Protein AF-A0A0D0DJB1-F1 (afdb_monomer)

Radius of gyration: 24.68 Å; Cα contacts (8 Å, |Δi|>4): 235; chains: 1; bounding box: 82×69×49 Å

Sequence (298 aa):
MQSRYTKRDRWKPSKKCSAAQRAISIGLTTARITSEKENHSPAVQTRSAHQTLQTVIENQNTKVSKYERRYRNERRCHKCATSLAASRTVKVSQRGAVKALSLAGAVFRHKDDKKGQQDSLQFFLEANLRYFCPWPDTSNIRYQSNCDAACEWLVHREMYITYLELVMDKKETRTHTNIEHNVYDTFHCDKTTQEMICLAIWGQCISHPYLCNVRSSGDNILDLGPLHSRLVSHVKNLLTNPDLVLGPEATLSSATLNRTPFECPEVIYVIQSLVQDKTHFPHIRPLFAAYLEVHWRL

Organism: NCBI:txid930991

Foldseek 3Di:
DDDDDDDDDDDDDDPPPPPVVPPVVPVVPVVPPDDDDDDDDPVVVVVVVVVVVVVVVVVVVVVVVVVVVVVVVVVVVVVPQPDPVSVVCVVPDDDAQLVLLLLVCQAQVPPDPVRHCPVVLQVLCCVVVVDGDGQFDSVDPDDLSSLSNLLVCLLCVVSLLVSLQVVLVPDPVSDDDPSSVSNNVLSVQLRRNLRSLLSNLCSFAQRVLLVCCVVPVPDDPVPCVVVVVLSLVLLVLCLVCVCCQQPPPNQLQNSHSNSDHTPRVSSSVSSNVVSVPCPSHVCSSVVSSVVSVVVNVD

Secondary structure (DSSP, 8-state):
--------PPP----TTSSTTTSTTTTTTGGGS--------HHHHHHHHHHHHHHHHHHHHHHHHHHHHHHHHHHHHGGG--SHHHHHHHHH---SHHHHHHHHHHHHS-S-TTT--HHHHHHHHHHHHSS--PPP-TTS--TTHHHHHHHHHHHTHHHHHHHHHHHHHHSTT----HHHHHHHHHHT-HHHHHHHHHHHHHIIIIIHHHHHHHHHH---GGG-HHHHHHHHHHHHHHHH-THHHHSTT--HHHHSTT-PPPS-HHHHHHHHHHHH-TTT-TTHHHHHHHHHHHHH--

Nearest PDB structures (foldseek):
  7rr7-assembly1_C  TM=2.215E-01  e=3.778E+00  Escherichia coli K-12

Mean predicted aligned error: 14.91 Å

pLDDT: mean 75.03, std 22.25, range [26.55, 96.5]

Solvent-accessible surface area (backbone atoms only — not comparable to full-atom values): 17422 Å² total; per-residue (Å²): 135,87,81,90,88,83,80,90,82,78,92,73,89,79,90,75,84,73,66,77,78,61,64,71,71,60,70,73,64,72,80,76,77,86,87,79,88,80,98,67,71,71,74,58,59,52,52,51,53,52,51,52,52,50,51,52,50,51,52,48,53,51,49,52,51,51,52,53,51,51,54,52,53,55,56,54,52,68,77,65,71,80,46,73,65,54,58,47,46,67,74,67,55,80,70,54,34,67,47,44,44,35,52,41,20,55,37,41,59,26,92,50,72,92,74,18,39,26,68,66,47,38,54,52,43,25,71,74,71,74,46,91,65,75,69,44,58,37,82,48,94,55,88,58,22,56,19,49,33,28,33,55,42,66,66,41,44,67,60,57,53,55,48,52,54,52,56,19,66,72,36,93,85,54,55,64,52,76,68,54,44,52,37,54,54,44,76,72,30,57,71,36,46,45,46,26,50,43,38,24,50,44,26,50,23,44,50,51,42,49,54,51,48,62,69,66,68,72,62,56,82,87,68,41,60,66,58,50,55,49,49,54,55,45,52,53,48,43,59,77,40,52,49,38,64,64,32,96,81,43,42,54,65,72,41,22,75,72,46,48,77,54,88,59,58,66,38,53,57,50,47,44,55,48,58,67,39,52,85,76,38,69,52,47,68,65,47,40,42,53,51,51,54,63,69,66,78,111

Structure (mmCIF, N/CA/C/O backbone):
data_AF-A0A0D0DJB1-F1
#
_entry.id   AF-A0A0D0DJB1-F1
#
loop_
_atom_site.group_PDB
_atom_site.id
_atom_site.type_symbol
_atom_site.label_atom_id
_atom_site.label_alt_id
_atom_site.label_comp_id
_atom_site.label_asym_id
_atom_site.label_entity_id
_atom_site.label_seq_id
_atom_site.pdbx_PDB_ins_code
_atom_site.Cartn_x
_atom_site.Cartn_y
_atom_site.Cartn_z
_atom_site.occupancy
_atom_site.B_iso_or_equiv
_atom_site.auth_seq_id
_atom_site.auth_comp_id
_atom_site.auth_asym_id
_atom_site.auth_atom_id
_atom_site.pdbx_PDB_model_num
ATOM 1 N N . MET A 1 1 ? 21.073 -41.614 17.764 1.00 36.84 1 MET A N 1
ATOM 2 C CA . MET A 1 1 ? 20.615 -40.243 18.086 1.00 36.84 1 MET A CA 1
ATOM 3 C C . MET A 1 1 ? 20.754 -39.413 16.815 1.00 36.84 1 MET A C 1
ATOM 5 O O . MET A 1 1 ? 21.870 -39.146 16.412 1.00 36.84 1 MET A O 1
ATOM 9 N N . GLN A 1 2 ? 19.748 -39.426 15.933 1.00 26.86 2 GLN A N 1
ATOM 10 C CA . GLN A 1 2 ? 18.724 -38.371 15.756 1.00 26.86 2 GLN A CA 1
ATOM 11 C C . GLN A 1 2 ? 19.299 -36.941 15.653 1.00 26.86 2 GLN A C 1
ATOM 13 O O . GLN A 1 2 ? 20.044 -36.552 16.533 1.00 26.86 2 GLN A O 1
ATOM 18 N N . SER A 1 3 ? 18.917 -36.042 14.739 1.00 26.55 3 SER A N 1
ATOM 19 C CA . SER A 1 3 ? 18.250 -36.077 13.424 1.00 26.55 3 SER A CA 1
ATOM 20 C C . SER A 1 3 ? 18.125 -34.620 12.918 1.00 26.55 3 SER A C 1
ATOM 22 O O . SER A 1 3 ? 18.007 -33.731 13.757 1.00 26.5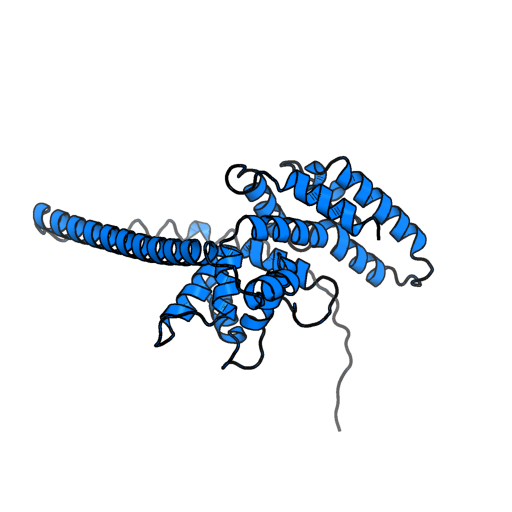5 3 SER A O 1
ATOM 24 N N . ARG A 1 4 ? 17.924 -34.452 11.597 1.00 26.97 4 ARG A N 1
ATOM 25 C CA . ARG A 1 4 ? 17.254 -33.325 10.888 1.00 26.97 4 ARG A CA 1
ATOM 26 C C . ARG A 1 4 ? 18.103 -32.050 10.706 1.00 26.97 4 ARG A C 1
ATOM 28 O O . ARG A 1 4 ? 18.555 -31.466 11.671 1.00 26.97 4 ARG A O 1
ATOM 35 N N . TYR A 1 5 ? 18.369 -31.557 9.494 1.00 27.39 5 TYR A N 1
ATOM 36 C CA . TYR A 1 5 ? 17.424 -31.264 8.408 1.00 27.39 5 TYR A CA 1
ATOM 37 C C . TYR A 1 5 ? 18.089 -31.372 7.016 1.00 27.39 5 TYR A C 1
ATOM 39 O O . TYR A 1 5 ? 19.095 -30.725 6.745 1.00 27.39 5 TYR A O 1
ATOM 47 N N . THR A 1 6 ? 17.474 -32.130 6.108 1.00 32.53 6 THR A N 1
ATOM 48 C CA . THR A 1 6 ? 17.690 -32.081 4.651 1.00 32.53 6 THR A CA 1
ATOM 49 C C . THR A 1 6 ? 16.330 -31.988 3.945 1.00 32.53 6 THR A C 1
ATOM 51 O O . THR A 1 6 ? 15.333 -32.446 4.503 1.00 32.53 6 THR A O 1
ATOM 54 N N . LYS A 1 7 ? 16.342 -31.460 2.702 1.00 29.42 7 LYS A N 1
ATOM 55 C CA . LYS A 1 7 ? 15.236 -31.121 1.755 1.00 29.42 7 LYS A CA 1
ATOM 56 C C . LYS A 1 7 ? 14.793 -29.654 1.889 1.00 29.42 7 LYS A C 1
ATOM 58 O O . LYS A 1 7 ? 14.291 -29.271 2.929 1.00 29.42 7 LYS A O 1
ATOM 63 N N . ARG A 1 8 ? 15.106 -28.722 0.971 1.00 30.22 8 ARG A N 1
ATOM 64 C CA . ARG A 1 8 ? 14.823 -28.628 -0.486 1.00 30.22 8 ARG A CA 1
ATOM 65 C C . ARG A 1 8 ? 13.379 -28.986 -0.823 1.00 30.22 8 ARG A C 1
ATOM 67 O O . ARG A 1 8 ? 13.129 -30.087 -1.308 1.00 30.22 8 ARG A O 1
ATOM 74 N N . ASP A 1 9 ? 12.485 -28.015 -0.655 1.00 28.42 9 ASP A N 1
ATOM 75 C CA . ASP A 1 9 ? 11.165 -28.041 -1.272 1.00 28.42 9 ASP A CA 1
ATOM 76 C C . ASP A 1 9 ? 11.112 -27.138 -2.506 1.00 28.42 9 ASP A C 1
ATOM 78 O O . ASP A 1 9 ? 11.432 -25.952 -2.497 1.00 28.42 9 ASP A O 1
ATOM 82 N N . ARG A 1 10 ? 10.747 -27.804 -3.598 1.00 27.45 10 ARG A N 1
ATOM 83 C CA . ARG A 1 10 ? 10.479 -27.295 -4.937 1.00 27.45 10 ARG A CA 1
ATOM 84 C C . ARG A 1 10 ? 9.147 -26.544 -4.905 1.00 27.45 10 ARG A C 1
ATOM 86 O O . ARG A 1 10 ? 8.143 -27.117 -4.487 1.00 27.45 10 ARG A O 1
ATOM 93 N N . TRP A 1 11 ? 9.127 -25.312 -5.403 1.00 30.70 11 TRP A N 1
ATOM 94 C CA . TRP A 1 11 ? 7.900 -24.557 -5.660 1.00 30.70 11 TRP A CA 1
ATOM 95 C C . TRP A 1 11 ? 6.984 -25.353 -6.609 1.00 30.70 11 TRP A C 1
ATOM 97 O O . TRP A 1 11 ? 7.427 -25.799 -7.671 1.00 30.70 11 TRP A O 1
ATOM 107 N N . LYS A 1 12 ? 5.724 -25.578 -6.218 1.00 28.05 12 LYS A N 1
ATOM 108 C CA . LYS A 1 12 ? 4.680 -26.152 -7.083 1.00 28.05 12 LYS A CA 1
ATOM 109 C C . LYS A 1 12 ? 3.512 -25.164 -7.199 1.00 28.05 12 LYS A C 1
ATOM 111 O O . LYS A 1 12 ? 3.061 -24.669 -6.166 1.00 28.05 12 LYS A O 1
ATOM 116 N N . PRO A 1 13 ? 2.977 -24.920 -8.408 1.00 26.78 13 PRO A N 1
ATOM 117 C CA . PRO A 1 13 ? 1.827 -24.043 -8.596 1.00 26.78 13 PRO A CA 1
ATOM 118 C C . PRO A 1 13 ? 0.543 -24.690 -8.049 1.00 26.78 13 PRO A C 1
ATOM 120 O O . PRO A 1 13 ? 0.299 -25.887 -8.230 1.00 26.78 13 PRO A O 1
ATOM 123 N N . SER A 1 14 ? -0.270 -23.900 -7.340 1.00 32.94 14 SER A N 1
ATOM 124 C CA . SER A 1 14 ? -1.465 -24.387 -6.640 1.00 32.94 14 SER A CA 1
ATOM 125 C C . SER A 1 14 ? -2.662 -24.583 -7.584 1.00 32.94 14 SER A C 1
ATOM 127 O O . SER A 1 14 ? -2.957 -23.740 -8.430 1.00 32.94 14 SER A O 1
ATOM 129 N N . LYS A 1 15 ? -3.376 -25.703 -7.410 1.00 33.12 15 LYS A N 1
ATOM 130 C CA . LYS A 1 15 ? -4.558 -26.144 -8.176 1.00 33.12 15 LYS A CA 1
ATOM 131 C C . LYS A 1 15 ? -5.832 -25.331 -7.851 1.00 33.12 15 LYS A C 1
ATOM 133 O O . LYS A 1 15 ? -6.848 -25.904 -7.468 1.00 33.12 15 LYS A O 1
ATOM 138 N N . LYS A 1 16 ? -5.803 -24.000 -7.976 1.00 41.28 16 LYS A N 1
ATOM 139 C CA . LYS A 1 16 ? -6.914 -23.112 -7.563 1.00 41.28 16 LYS A CA 1
ATOM 140 C C . LYS A 1 16 ? -8.071 -22.948 -8.570 1.00 41.28 16 LYS A C 1
ATOM 142 O O . LYS A 1 16 ? -9.068 -22.329 -8.230 1.00 41.28 16 LYS A O 1
ATOM 147 N N . CYS A 1 17 ? -8.021 -23.536 -9.768 1.00 37.94 17 CYS A N 1
ATOM 148 C CA . CYS A 1 17 ? -9.006 -23.230 -10.826 1.00 37.94 17 CYS A CA 1
ATOM 149 C C . CYS A 1 17 ? -10.289 -24.089 -10.888 1.00 37.94 17 CYS A C 1
ATOM 151 O O . CYS A 1 17 ? -11.125 -23.820 -11.738 1.00 37.94 17 CYS A O 1
ATOM 153 N N . SER A 1 18 ? -10.516 -25.092 -10.028 1.00 37.66 18 SER A N 1
ATOM 154 C CA . SER A 1 18 ? -11.672 -26.009 -10.210 1.00 37.66 18 SER A CA 1
ATOM 155 C C . SER A 1 18 ? -12.812 -25.872 -9.185 1.00 37.66 18 SER A C 1
ATOM 157 O O . SER A 1 18 ? -13.872 -26.467 -9.394 1.00 37.66 18 SER A O 1
ATOM 159 N N . ALA A 1 19 ? -12.638 -25.130 -8.087 1.00 36.72 19 ALA A N 1
ATOM 160 C CA . ALA A 1 19 ? -13.647 -25.055 -7.019 1.00 36.72 19 ALA A CA 1
ATOM 161 C C . ALA A 1 19 ? -14.674 -23.922 -7.224 1.00 36.72 19 ALA A C 1
ATOM 163 O O . ALA A 1 19 ? -15.830 -24.063 -6.826 1.00 36.72 19 ALA A O 1
ATOM 164 N N . ALA A 1 20 ? -14.288 -22.841 -7.911 1.00 38.25 20 ALA A N 1
ATOM 165 C CA . ALA A 1 20 ? -15.130 -21.655 -8.099 1.00 38.25 20 ALA A CA 1
ATOM 166 C C . ALA A 1 20 ? -16.378 -21.902 -8.975 1.00 38.25 20 ALA A C 1
ATOM 168 O O . ALA A 1 20 ? -17.372 -21.198 -8.839 1.00 38.25 20 ALA A O 1
ATOM 169 N N . GLN A 1 21 ? -16.383 -22.941 -9.817 1.00 36.97 21 GLN A N 1
ATOM 170 C CA . GLN A 1 21 ? -17.510 -23.233 -10.715 1.00 36.97 21 GLN A CA 1
ATOM 171 C C . GLN A 1 21 ? -18.638 -24.072 -10.083 1.00 36.97 21 GLN A C 1
ATOM 173 O O . GLN A 1 21 ? -19.698 -24.194 -10.688 1.00 36.97 21 GLN A O 1
ATOM 178 N N . ARG A 1 22 ? -18.477 -24.625 -8.867 1.00 36.31 22 ARG A N 1
ATOM 179 C CA . ARG A 1 22 ? -19.531 -25.449 -8.223 1.00 36.31 22 ARG A CA 1
ATOM 180 C C . ARG A 1 22 ? -20.411 -24.698 -7.219 1.00 36.31 22 ARG A C 1
ATOM 182 O O . ARG A 1 22 ? -21.502 -25.168 -6.914 1.00 36.31 22 ARG A O 1
ATOM 189 N N . ALA A 1 23 ? -19.989 -23.527 -6.738 1.00 37.78 23 ALA A N 1
ATOM 190 C CA . ALA A 1 23 ? -20.730 -22.774 -5.718 1.00 37.78 23 ALA A CA 1
ATOM 191 C C . ALA A 1 23 ? -21.975 -22.041 -6.264 1.00 37.78 23 ALA A C 1
ATOM 193 O O . ALA A 1 23 ? -22.915 -21.783 -5.518 1.00 37.78 23 ALA A O 1
ATOM 194 N N . ILE A 1 24 ? -22.027 -21.764 -7.571 1.00 39.75 24 ILE A N 1
ATOM 195 C CA . ILE A 1 24 ? -23.112 -20.982 -8.191 1.00 39.75 24 ILE A CA 1
ATOM 196 C C . ILE A 1 24 ? -24.389 -21.824 -8.401 1.00 39.75 24 ILE A C 1
ATOM 198 O O . ILE A 1 24 ? -25.489 -21.282 -8.421 1.00 39.75 24 ILE A O 1
ATOM 202 N N . SER A 1 25 ? -24.288 -23.157 -8.460 1.00 34.91 25 SER A N 1
ATOM 203 C CA . SER A 1 25 ? -25.454 -24.024 -8.710 1.00 34.91 25 SER A CA 1
ATOM 204 C C . SER A 1 25 ? -26.286 -24.350 -7.462 1.00 34.91 25 SER A C 1
ATOM 206 O O . SER A 1 25 ? -27.440 -24.746 -7.598 1.00 34.91 25 SER A O 1
ATOM 208 N N . ILE A 1 26 ? -25.736 -24.212 -6.250 1.00 41.84 26 ILE A N 1
ATOM 209 C CA . ILE A 1 26 ? -26.429 -24.628 -5.014 1.00 41.84 26 ILE A CA 1
ATOM 210 C C . ILE A 1 26 ? -27.271 -23.477 -4.433 1.00 41.84 26 ILE A C 1
ATOM 212 O O . ILE A 1 26 ? -28.346 -23.718 -3.890 1.00 41.84 26 ILE A O 1
ATOM 216 N N . GLY A 1 27 ? -26.856 -22.220 -4.637 1.00 35.69 27 GLY A N 1
ATOM 217 C CA . GLY A 1 27 ? -27.543 -21.034 -4.102 1.00 35.69 27 GLY A CA 1
ATOM 218 C C . GLY A 1 27 ? -28.897 -20.695 -4.741 1.00 35.69 27 GLY A C 1
ATOM 219 O O . GLY A 1 27 ? -29.663 -19.934 -4.160 1.00 35.69 27 GLY A O 1
ATOM 220 N N . LEU A 1 28 ? -29.229 -21.269 -5.903 1.00 36.03 28 LEU A N 1
ATOM 221 C CA . LEU A 1 28 ? -30.489 -20.992 -6.611 1.00 36.03 28 LEU A CA 1
ATOM 222 C C . LEU A 1 28 ? -31.638 -21.945 -6.241 1.00 36.03 28 LEU A C 1
ATOM 224 O O . LEU A 1 28 ? -32.783 -21.682 -6.601 1.00 36.03 28 LEU A O 1
ATOM 228 N N . THR A 1 29 ? -31.373 -23.021 -5.493 1.00 34.00 29 THR A N 1
ATOM 229 C CA . THR A 1 29 ? -32.404 -24.035 -5.181 1.00 34.00 29 THR A CA 1
ATOM 230 C C . THR A 1 29 ? -33.103 -23.779 -3.841 1.00 34.00 29 THR A C 1
ATOM 232 O O . THR A 1 29 ? -34.236 -24.205 -3.638 1.00 34.00 29 THR A O 1
ATOM 235 N N . THR A 1 30 ? -32.483 -23.021 -2.934 1.00 34.03 30 THR A N 1
ATOM 236 C CA . THR A 1 30 ? -33.014 -22.776 -1.580 1.00 34.03 30 THR A CA 1
ATOM 237 C C . THR A 1 30 ? -34.027 -21.630 -1.502 1.00 34.03 30 THR A C 1
ATOM 239 O O . THR A 1 30 ? -34.714 -21.497 -0.497 1.00 34.03 30 THR A O 1
ATOM 242 N N . ALA A 1 31 ? -34.182 -20.829 -2.561 1.00 35.78 31 ALA A N 1
ATOM 243 C CA . ALA A 1 31 ? -35.115 -19.697 -2.590 1.00 35.78 31 ALA A CA 1
ATOM 244 C C . ALA A 1 31 ? -36.568 -20.078 -2.953 1.00 35.78 31 ALA A C 1
ATOM 246 O O . ALA A 1 31 ? -37.411 -19.196 -3.093 1.00 35.78 31 ALA A O 1
ATOM 247 N N . ARG A 1 32 ? -36.883 -21.373 -3.130 1.00 34.78 32 ARG A N 1
ATOM 248 C CA . ARG A 1 32 ? -38.194 -21.827 -3.640 1.00 34.78 32 ARG A CA 1
ATOM 249 C C . ARG A 1 32 ? -39.066 -22.591 -2.637 1.00 34.78 32 ARG A C 1
ATOM 251 O O . ARG A 1 32 ? -40.138 -23.046 -3.016 1.00 34.78 32 ARG A O 1
ATOM 258 N N . ILE A 1 33 ? -38.645 -22.740 -1.379 1.00 38.31 33 ILE A N 1
ATOM 259 C CA . ILE A 1 33 ? -39.382 -23.529 -0.374 1.00 38.31 33 ILE A CA 1
ATOM 260 C C . ILE A 1 33 ? -39.480 -22.754 0.943 1.00 38.31 33 ILE A C 1
ATOM 262 O O . ILE A 1 33 ? -38.875 -23.143 1.928 1.00 38.31 33 ILE A O 1
ATOM 266 N N . THR A 1 34 ? -40.224 -21.649 0.960 1.00 36.91 34 THR A N 1
ATOM 267 C CA . THR A 1 34 ? -40.836 -21.076 2.178 1.00 36.91 34 THR A CA 1
ATOM 268 C C . THR A 1 34 ? -41.924 -20.075 1.773 1.00 36.91 34 THR A C 1
ATOM 270 O O . THR A 1 34 ? -41.808 -18.869 1.965 1.00 36.91 34 THR A O 1
ATOM 273 N N . SER A 1 35 ? -43.009 -20.563 1.175 1.00 36.78 35 SER A N 1
ATOM 274 C CA . SER A 1 35 ? -44.223 -19.759 0.994 1.00 36.78 35 SER A CA 1
ATOM 275 C C . SER A 1 35 ? -45.464 -20.604 1.245 1.00 36.78 35 SER A C 1
ATOM 277 O O . SER A 1 35 ? -46.268 -20.808 0.345 1.00 36.78 35 SER A O 1
ATOM 279 N N . GLU A 1 36 ? -45.628 -21.110 2.465 1.00 40.16 36 GLU A N 1
ATOM 280 C CA . GLU A 1 36 ? -46.919 -21.636 2.897 1.00 40.16 36 GLU A CA 1
ATOM 281 C C . GLU A 1 36 ? -47.205 -21.273 4.358 1.00 40.16 36 GLU A C 1
ATOM 283 O O . GLU A 1 36 ? -46.512 -21.711 5.269 1.00 40.16 36 GLU A O 1
ATOM 288 N N . LYS A 1 37 ? -48.299 -20.510 4.505 1.00 39.91 37 LYS A N 1
ATOM 289 C CA . LYS A 1 37 ? -49.158 -20.309 5.682 1.00 39.91 37 LYS A CA 1
ATOM 290 C C . LYS A 1 37 ? -48.599 -19.471 6.836 1.00 39.91 37 LYS A C 1
ATOM 292 O O . LYS A 1 37 ? -47.839 -19.957 7.652 1.00 39.91 37 LYS A O 1
ATOM 297 N N . GLU A 1 38 ? -49.157 -18.266 6.982 1.00 35.78 38 GLU A N 1
ATOM 298 C CA . GLU A 1 38 ? -49.920 -17.896 8.184 1.00 35.78 38 GLU A CA 1
ATOM 299 C C . GLU A 1 38 ? -50.758 -16.629 7.930 1.00 35.78 38 GLU A C 1
ATOM 301 O O . GLU A 1 38 ? -50.261 -15.573 7.545 1.00 35.78 38 GLU A O 1
ATOM 306 N N . ASN A 1 39 ? -52.075 -16.768 8.103 1.00 44.09 39 ASN A N 1
ATOM 307 C CA . ASN A 1 39 ? -53.073 -15.710 7.980 1.00 44.09 39 ASN A CA 1
ATOM 308 C C . ASN A 1 39 ? -52.964 -14.745 9.165 1.00 44.09 39 ASN A C 1
ATOM 310 O O . ASN A 1 39 ? -53.507 -15.059 10.219 1.00 44.09 39 ASN A O 1
ATOM 314 N N . HIS A 1 40 ? -52.342 -13.575 9.005 1.00 42.12 40 HIS A N 1
ATOM 315 C CA . HIS A 1 40 ? -52.533 -12.414 9.885 1.00 42.12 40 HIS A CA 1
ATOM 316 C C . HIS A 1 40 ? -52.688 -11.140 9.036 1.00 42.12 40 HIS A C 1
ATOM 318 O O . HIS A 1 40 ? -52.062 -10.983 7.993 1.00 42.12 40 HIS A O 1
ATOM 324 N N . SER A 1 41 ? -53.591 -10.253 9.461 1.00 42.31 41 SER A N 1
ATOM 325 C CA . SER A 1 41 ? -54.093 -9.114 8.680 1.00 42.31 41 SER A CA 1
ATOM 326 C C . SER A 1 41 ? -52.973 -8.197 8.123 1.00 42.31 41 SER A C 1
ATOM 328 O O . SER A 1 41 ? -52.152 -7.693 8.900 1.00 42.31 41 SER A O 1
ATOM 330 N N . PRO A 1 42 ? -52.944 -7.908 6.803 1.00 46.12 42 PRO A N 1
ATOM 331 C CA . PRO A 1 42 ? -51.802 -7.283 6.114 1.00 46.12 42 PRO A CA 1
ATOM 332 C C . PRO A 1 42 ? -51.536 -5.812 6.487 1.00 46.12 42 PRO A C 1
ATOM 334 O O . PRO A 1 42 ? -50.459 -5.284 6.208 1.00 46.12 42 PRO A O 1
ATOM 337 N N . ALA A 1 43 ? -52.477 -5.133 7.150 1.00 44.38 43 ALA A N 1
ATOM 338 C CA . ALA A 1 43 ? -52.346 -3.721 7.528 1.00 44.38 43 ALA A CA 1
ATOM 339 C C . ALA A 1 43 ? -51.515 -3.483 8.809 1.00 44.38 43 ALA A C 1
ATOM 341 O O . ALA A 1 43 ? -51.025 -2.376 9.034 1.00 44.38 43 ALA A O 1
ATOM 342 N N . VAL A 1 44 ? -51.345 -4.507 9.657 1.00 47.16 44 VAL A N 1
ATOM 343 C CA . VAL A 1 44 ? -50.622 -4.386 10.939 1.00 47.16 44 VAL A CA 1
ATOM 344 C C . VAL A 1 44 ? -49.135 -4.731 10.776 1.00 47.16 44 VAL A C 1
ATOM 346 O O . VAL A 1 44 ? -48.279 -4.022 11.306 1.00 47.16 44 VAL A O 1
ATOM 349 N N . GLN A 1 45 ? -48.805 -5.741 9.962 1.00 48.81 45 GLN A N 1
ATOM 350 C CA . GLN A 1 45 ? -47.414 -6.106 9.644 1.00 48.81 45 GLN A CA 1
ATOM 351 C C . GLN A 1 45 ? -46.705 -5.055 8.780 1.00 48.81 45 GLN A C 1
ATOM 353 O O . GLN A 1 45 ? -45.534 -4.761 9.010 1.00 48.81 45 GLN A O 1
ATOM 358 N N . THR A 1 46 ? -47.414 -4.424 7.840 1.00 50.06 46 THR A N 1
ATOM 359 C CA . THR A 1 46 ? -46.847 -3.354 7.003 1.00 50.06 46 THR A CA 1
ATOM 360 C C . THR A 1 46 ? -46.534 -2.093 7.807 1.00 50.06 46 THR A C 1
ATOM 362 O O . THR A 1 46 ? -45.472 -1.510 7.610 1.00 50.06 46 THR A O 1
ATOM 365 N N . ARG A 1 47 ? -47.376 -1.704 8.778 1.00 49.72 47 ARG A N 1
ATOM 366 C CA . ARG A 1 47 ? -47.086 -0.578 9.690 1.00 49.72 47 ARG A CA 1
ATOM 367 C C . ARG A 1 47 ? -45.904 -0.854 10.616 1.00 49.72 47 ARG A C 1
ATOM 369 O O . ARG A 1 47 ? -45.079 0.034 10.806 1.00 49.72 47 ARG A O 1
ATOM 376 N N . SER A 1 48 ? -45.803 -2.074 11.146 1.00 54.06 48 SER A N 1
ATOM 377 C CA . SER A 1 48 ? -44.680 -2.484 11.995 1.00 54.06 48 SER A CA 1
ATOM 378 C C . SER A 1 48 ? -43.358 -2.460 11.219 1.00 54.06 48 SER A C 1
ATOM 380 O O . SER A 1 48 ? -42.418 -1.803 11.656 1.00 54.06 48 SER A O 1
ATOM 382 N N . ALA A 1 49 ? -43.314 -3.046 10.017 1.00 52.03 49 ALA A N 1
ATOM 383 C CA . ALA A 1 49 ? -42.124 -3.031 9.166 1.00 52.03 49 ALA A CA 1
ATOM 384 C C . ALA A 1 49 ? -41.724 -1.610 8.725 1.00 52.03 49 ALA A C 1
ATOM 386 O O . ALA A 1 49 ? -40.539 -1.281 8.692 1.00 52.03 49 ALA A O 1
ATOM 387 N N . HIS A 1 50 ? -42.698 -0.739 8.439 1.00 53.91 50 HIS A N 1
ATOM 388 C CA . HIS A 1 50 ? -42.434 0.650 8.056 1.00 53.91 50 HIS A CA 1
ATOM 389 C C . HIS A 1 50 ? -41.887 1.486 9.227 1.00 53.91 50 HIS A C 1
ATOM 391 O O . HIS A 1 50 ? -41.006 2.319 9.022 1.00 53.91 50 HIS A O 1
ATOM 397 N N . GLN A 1 51 ? -42.346 1.230 10.459 1.00 57.88 51 GLN A N 1
ATOM 398 C CA . GLN A 1 51 ? -41.787 1.831 11.677 1.00 57.88 51 GLN A CA 1
ATOM 399 C C . GLN A 1 51 ? -40.376 1.303 11.979 1.00 57.88 51 GLN A C 1
ATOM 401 O O . GLN A 1 51 ? -39.492 2.071 12.363 1.00 57.88 51 GLN A O 1
ATOM 406 N N . THR A 1 52 ? -40.113 0.013 11.750 1.00 62.06 52 THR A N 1
ATOM 407 C CA . THR A 1 52 ? -38.764 -0.557 11.892 1.00 62.06 52 THR A CA 1
ATOM 408 C C . THR A 1 52 ? -37.794 0.018 10.855 1.00 62.06 52 THR A C 1
ATOM 410 O O . THR A 1 52 ? -36.671 0.373 11.195 1.00 62.06 52 THR A O 1
ATOM 413 N N . LEU A 1 53 ? -38.220 0.202 9.604 1.00 55.31 53 LEU A N 1
ATOM 414 C CA . LEU A 1 53 ? -37.385 0.831 8.575 1.00 55.31 53 LEU A CA 1
ATOM 415 C C . LEU A 1 53 ? -37.137 2.319 8.854 1.00 55.31 53 LEU A C 1
ATOM 417 O O . LEU A 1 53 ? -36.007 2.777 8.705 1.00 55.31 53 LEU A O 1
ATOM 421 N N . GLN A 1 54 ? -38.144 3.064 9.322 1.00 60.22 54 GLN A N 1
ATOM 422 C CA . GLN A 1 54 ? -37.968 4.467 9.715 1.00 60.22 54 GLN A CA 1
ATOM 423 C C . GLN A 1 54 ? -36.993 4.618 10.882 1.00 60.22 54 GLN A C 1
ATOM 425 O O . GLN A 1 54 ? -36.092 5.447 10.810 1.00 60.22 54 GLN A O 1
ATOM 430 N N . THR A 1 55 ? -37.089 3.766 11.903 1.00 60.19 55 THR A N 1
ATOM 431 C CA . THR A 1 55 ? -36.144 3.789 13.032 1.00 60.19 55 THR A CA 1
ATOM 432 C C . THR A 1 55 ? -34.728 3.381 12.621 1.00 60.19 55 THR A C 1
ATOM 434 O O . THR A 1 55 ? -33.762 3.961 13.111 1.00 60.19 55 THR A O 1
ATOM 437 N N . VAL A 1 56 ? -34.559 2.442 11.682 1.00 60.53 56 VAL A N 1
ATOM 438 C CA . VAL A 1 56 ? -33.237 2.102 11.125 1.00 60.53 56 VAL A CA 1
ATOM 439 C C . VAL A 1 56 ? -32.650 3.276 10.333 1.00 60.53 56 VAL A C 1
ATOM 441 O O . VAL A 1 56 ? -31.480 3.607 10.527 1.00 60.53 56 VAL A O 1
ATOM 444 N N . ILE A 1 57 ? -33.454 3.951 9.507 1.00 62.09 57 ILE A N 1
ATOM 445 C CA . ILE A 1 57 ? -33.031 5.126 8.729 1.00 62.09 57 ILE A CA 1
ATOM 446 C C . ILE A 1 57 ? -32.694 6.306 9.654 1.00 62.09 57 ILE A C 1
ATOM 448 O O . ILE A 1 57 ? -31.663 6.950 9.479 1.00 62.09 57 ILE A O 1
ATOM 452 N N . GLU A 1 58 ? -33.497 6.568 10.684 1.00 62.84 58 GLU A N 1
ATOM 453 C CA . GLU A 1 58 ? -33.228 7.608 11.685 1.00 62.84 58 GLU A CA 1
ATOM 454 C C . GLU A 1 58 ? -31.972 7.304 12.512 1.00 62.84 58 GLU A C 1
ATOM 456 O O . GLU A 1 58 ? -31.172 8.206 12.777 1.00 62.84 58 GLU A O 1
ATOM 461 N N . ASN A 1 59 ? -31.731 6.035 12.852 1.00 57.66 59 ASN A N 1
ATOM 462 C CA . ASN A 1 59 ? -30.513 5.596 13.536 1.00 57.66 59 ASN A CA 1
ATOM 463 C C . ASN A 1 59 ? -29.265 5.706 12.644 1.00 57.66 59 ASN A C 1
ATOM 465 O O . ASN A 1 59 ? -28.186 6.055 13.128 1.00 57.66 59 ASN A O 1
ATOM 469 N N . GLN A 1 60 ? -29.386 5.457 11.338 1.00 41.94 60 GLN A N 1
ATOM 470 C CA . GLN A 1 60 ? -28.289 5.686 10.395 1.00 41.94 60 GLN A CA 1
ATOM 471 C C . GLN A 1 60 ? -28.031 7.184 10.183 1.00 41.94 60 GLN A C 1
ATOM 473 O O . GLN A 1 60 ? -26.886 7.623 10.276 1.00 41.94 60 GLN A O 1
ATOM 478 N N . ASN A 1 61 ? -29.079 7.994 10.029 1.00 48.84 61 ASN A N 1
ATOM 479 C CA . ASN A 1 61 ? -28.964 9.445 9.871 1.00 48.84 61 ASN A CA 1
ATOM 480 C C . ASN A 1 61 ? -28.399 10.133 11.126 1.00 48.84 61 ASN A C 1
ATOM 482 O O . ASN A 1 61 ? -27.616 11.080 11.022 1.00 48.84 61 ASN A O 1
ATOM 486 N N . THR A 1 62 ? -28.727 9.646 12.326 1.00 52.06 62 THR A N 1
ATOM 487 C CA . THR A 1 62 ? -28.140 10.144 13.583 1.00 52.06 62 THR A CA 1
ATOM 488 C C . THR A 1 62 ? -26.686 9.715 13.760 1.00 52.06 62 THR A C 1
ATOM 490 O O . THR A 1 62 ? -25.883 10.527 14.231 1.00 52.06 62 THR A O 1
ATOM 493 N N . LYS A 1 63 ? -26.305 8.500 13.335 1.00 48.81 63 LYS A N 1
ATOM 494 C CA . LYS A 1 63 ? -24.893 8.084 13.276 1.00 48.81 63 LYS A CA 1
ATOM 495 C C . LYS A 1 63 ? -24.104 8.986 12.325 1.00 48.81 63 LYS A C 1
ATOM 497 O O . LYS A 1 63 ? -23.148 9.613 12.777 1.00 48.81 63 LYS A O 1
ATOM 502 N N . VAL A 1 64 ? -24.545 9.145 11.075 1.00 48.91 64 VAL A N 1
ATOM 503 C CA . VAL A 1 64 ? -23.894 10.011 10.070 1.00 48.91 64 VAL A CA 1
ATOM 504 C C . VAL A 1 64 ? -23.777 11.456 10.572 1.00 48.91 64 VAL A C 1
ATOM 506 O O . VAL A 1 64 ? -22.687 12.020 10.569 1.00 48.91 64 VAL A O 1
ATOM 509 N N . SER A 1 65 ? -24.844 12.023 11.144 1.00 49.47 65 SER A N 1
ATOM 510 C CA . SER A 1 65 ? -24.848 13.365 11.755 1.00 49.47 65 SER A CA 1
ATOM 511 C C . SER A 1 65 ? -23.839 13.518 12.905 1.00 49.47 65 SER A C 1
ATOM 513 O O . SER A 1 65 ? -23.194 14.564 13.049 1.00 49.47 65 SER A O 1
ATOM 515 N N . LYS A 1 66 ? -23.651 12.478 13.729 1.00 44.91 66 LYS A N 1
ATOM 516 C CA . LYS A 1 66 ? -22.670 12.486 14.824 1.00 44.91 66 LYS A CA 1
ATOM 517 C C . LYS A 1 66 ? -21.232 12.428 14.297 1.00 44.91 66 LYS A C 1
ATOM 519 O O . LYS A 1 66 ? -20.388 13.165 14.813 1.00 44.91 66 LYS A O 1
ATOM 524 N N . TYR A 1 67 ? -20.970 11.630 13.259 1.00 46.41 67 TYR A N 1
ATOM 525 C CA . TYR A 1 67 ? -19.678 11.615 12.564 1.00 46.41 67 TYR A CA 1
ATOM 526 C C . TYR A 1 67 ? -19.397 12.968 11.897 1.00 46.41 67 TYR A C 1
ATOM 528 O O . TYR A 1 67 ? -18.356 13.572 12.150 1.00 46.41 67 TYR A O 1
ATOM 536 N N . GLU A 1 68 ? -20.354 13.533 11.159 1.00 47.62 68 GLU A N 1
ATOM 537 C CA . GLU A 1 68 ? -20.206 14.843 10.515 1.00 47.62 68 GLU A CA 1
ATOM 538 C C . GLU A 1 68 ? -19.980 15.989 11.513 1.00 47.62 68 GLU A C 1
ATOM 540 O O . GLU A 1 68 ? -19.183 16.893 11.250 1.00 47.62 68 GLU A O 1
ATOM 545 N N . ARG A 1 69 ? -20.632 15.970 12.687 1.00 44.34 69 ARG A N 1
ATOM 546 C CA . ARG A 1 69 ? -20.386 16.955 13.759 1.00 44.34 69 ARG A CA 1
ATOM 547 C C . ARG A 1 69 ? -18.988 16.820 14.362 1.00 44.34 69 ARG A C 1
ATOM 549 O O . ARG A 1 69 ? -18.371 17.842 14.663 1.00 44.34 69 ARG A O 1
ATOM 556 N N . ARG A 1 70 ? -18.472 15.596 14.510 1.00 42.34 70 ARG A N 1
ATOM 557 C CA . ARG A 1 70 ? -17.106 15.343 14.994 1.00 42.34 70 ARG A CA 1
ATOM 558 C C . ARG A 1 70 ? -16.062 15.839 13.987 1.00 42.34 70 ARG A C 1
ATOM 560 O O . ARG A 1 70 ? -15.231 16.669 14.355 1.00 42.34 70 ARG A O 1
ATOM 567 N N . TYR A 1 71 ? -16.220 15.503 12.705 1.00 45.59 71 TYR A N 1
ATOM 568 C CA . TYR A 1 71 ? -15.373 16.017 11.621 1.00 45.59 71 TYR A CA 1
ATOM 569 C C . TYR A 1 71 ? -15.470 17.548 11.460 1.00 45.59 71 TYR A C 1
ATOM 571 O O . TYR A 1 71 ? -14.481 18.218 11.155 1.00 45.59 71 TYR A O 1
ATOM 579 N N . ARG A 1 72 ? -16.638 18.157 11.713 1.00 41.16 72 ARG A N 1
ATOM 580 C CA . ARG A 1 72 ? -16.813 19.624 11.719 1.00 41.16 72 ARG A CA 1
ATOM 581 C C . ARG A 1 72 ? -16.064 20.300 12.877 1.00 41.16 72 ARG A C 1
ATOM 583 O O . ARG A 1 72 ? -15.523 21.392 12.689 1.00 41.16 72 ARG A O 1
ATOM 590 N N . ASN A 1 73 ? -16.000 19.664 14.046 1.00 41.72 73 ASN A N 1
ATOM 591 C CA . ASN A 1 73 ? -15.241 20.163 15.196 1.00 41.72 73 ASN A CA 1
ATOM 592 C C . ASN A 1 73 ? -13.722 20.007 14.998 1.00 41.72 73 ASN A C 1
ATOM 594 O O . ASN A 1 73 ? -12.965 20.908 15.358 1.00 41.72 73 ASN A O 1
ATOM 598 N N . GLU A 1 74 ? -13.273 18.953 14.317 1.00 43.94 74 GLU A N 1
AT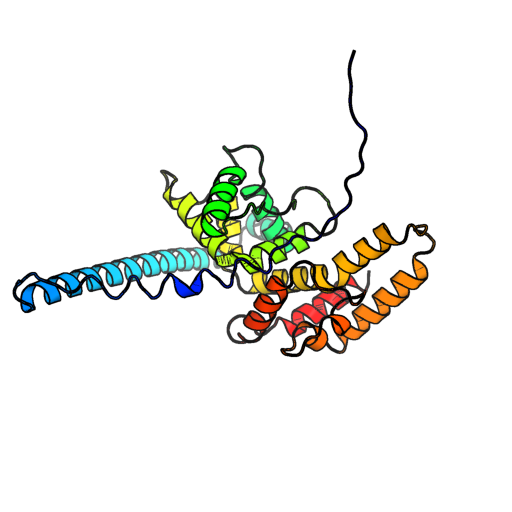OM 599 C CA . GLU A 1 74 ? -11.868 18.782 13.912 1.00 43.94 74 GLU A CA 1
ATOM 600 C C . GLU A 1 74 ? -11.441 19.795 12.830 1.00 43.94 74 GLU A C 1
ATOM 602 O O . GLU A 1 74 ? -10.336 20.344 12.886 1.00 43.94 74 GLU A O 1
ATOM 607 N N . ARG A 1 75 ? -12.349 20.177 11.914 1.00 41.81 75 ARG A N 1
ATOM 608 C CA . ARG A 1 75 ? -12.132 21.301 10.976 1.00 41.81 75 ARG A CA 1
ATOM 609 C C . ARG A 1 75 ? -12.093 22.672 11.665 1.00 41.81 75 ARG A C 1
ATOM 611 O O . ARG A 1 75 ? -11.394 23.562 11.183 1.00 41.81 75 ARG A O 1
ATOM 618 N N . ARG A 1 76 ? -12.795 22.870 12.791 1.00 35.38 76 ARG A N 1
ATOM 619 C CA . ARG A 1 76 ? -12.629 24.080 13.628 1.00 35.38 76 ARG A CA 1
ATOM 620 C C . ARG A 1 76 ? -11.259 24.117 14.305 1.00 35.38 76 ARG A C 1
ATOM 622 O O . ARG A 1 76 ? -10.681 25.194 14.400 1.00 35.38 76 ARG A O 1
ATOM 629 N N . CYS A 1 77 ? -10.707 22.965 14.687 1.00 43.28 77 CYS A N 1
ATOM 630 C CA . CYS A 1 77 ? -9.368 22.874 15.275 1.00 43.28 77 CYS A CA 1
ATOM 631 C C . CYS A 1 77 ? -8.254 23.242 14.269 1.00 43.28 77 CYS A C 1
ATOM 633 O O . CYS A 1 77 ? -7.259 23.861 14.640 1.00 43.28 77 CYS A O 1
ATOM 635 N N . HIS A 1 78 ? -8.463 23.002 12.968 1.00 41.97 78 HIS A N 1
ATOM 636 C CA . HIS A 1 78 ? -7.553 23.474 11.911 1.00 41.97 78 HIS A CA 1
ATOM 637 C C . HIS A 1 78 ? -7.464 25.007 11.790 1.00 41.97 78 HIS A C 1
ATOM 639 O O . HIS A 1 78 ? -6.469 25.516 11.280 1.00 41.97 78 HIS A O 1
ATOM 645 N N . LYS A 1 79 ? -8.460 25.761 12.279 1.00 43.25 79 LYS A N 1
ATOM 646 C CA . LYS A 1 79 ? -8.408 27.235 12.319 1.00 43.25 79 LYS A CA 1
ATOM 647 C C . LYS A 1 79 ? -7.667 27.794 13.545 1.00 43.25 79 LYS A C 1
ATOM 649 O O . LYS A 1 79 ? -7.534 29.006 13.648 1.00 43.25 79 LYS A O 1
ATOM 654 N N . CYS A 1 80 ? -7.137 26.940 14.426 1.00 42.72 80 CYS A N 1
ATOM 655 C CA . CYS A 1 80 ? -6.360 27.337 15.605 1.00 42.72 80 CYS A CA 1
ATOM 656 C C . CYS A 1 80 ? -4.962 26.687 15.632 1.00 42.72 80 CYS A C 1
ATOM 658 O O . CYS A 1 80 ? -4.464 26.287 16.680 1.00 42.72 80 CYS A O 1
ATOM 660 N N . ALA A 1 81 ? -4.298 26.560 14.482 1.00 49.22 81 ALA A N 1
ATOM 661 C CA . ALA A 1 81 ? -2.909 26.102 14.420 1.00 49.22 81 ALA A CA 1
ATOM 662 C C . ALA A 1 81 ? -1.933 27.294 14.446 1.00 49.22 81 ALA A C 1
ATOM 664 O O . ALA A 1 81 ? -1.286 27.601 13.452 1.00 49.22 81 ALA A O 1
ATOM 665 N N . THR A 1 82 ? -1.833 27.986 15.583 1.00 56.34 82 THR A N 1
ATOM 666 C CA . THR A 1 82 ? -0.838 29.059 15.808 1.00 56.34 82 THR A CA 1
ATOM 667 C C . THR A 1 82 ? 0.174 28.724 16.906 1.00 56.34 82 THR A C 1
ATOM 669 O O . THR A 1 82 ? 0.954 29.581 17.310 1.00 56.34 82 THR A O 1
ATOM 672 N N . SER A 1 83 ? 0.218 27.477 17.391 1.00 70.81 83 SER A N 1
ATOM 673 C CA . SER A 1 83 ? 1.237 27.063 18.360 1.00 70.81 83 SER A CA 1
ATOM 674 C C . SER A 1 83 ? 2.506 26.564 17.661 1.00 70.81 83 SER A C 1
ATOM 676 O O . SER A 1 83 ? 2.457 25.837 16.665 1.00 70.81 83 SER A O 1
ATOM 678 N N . LEU A 1 84 ? 3.673 26.908 18.217 1.00 66.06 84 LEU A N 1
ATOM 679 C CA . LEU A 1 84 ? 4.980 26.416 17.756 1.00 66.06 84 LEU A CA 1
ATOM 680 C C . LEU A 1 84 ? 5.039 24.879 17.710 1.00 66.06 84 LEU A C 1
ATOM 682 O O . LEU A 1 84 ? 5.714 24.310 16.852 1.00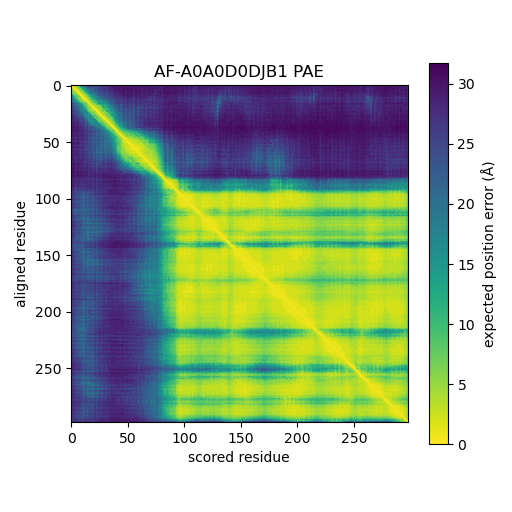 66.06 84 LEU A O 1
ATOM 686 N N . ALA A 1 85 ? 4.292 24.211 18.595 1.00 60.78 85 ALA A N 1
ATOM 687 C CA . ALA A 1 85 ? 4.149 22.762 18.618 1.00 60.78 85 ALA A CA 1
ATOM 688 C C . ALA A 1 85 ? 3.413 22.228 17.379 1.00 60.78 85 ALA A C 1
ATOM 690 O O . ALA A 1 85 ? 3.910 21.298 16.754 1.00 60.78 85 ALA A O 1
ATOM 691 N N . ALA A 1 86 ? 2.295 22.836 16.963 1.00 60.53 86 ALA A N 1
ATOM 692 C CA . ALA A 1 86 ? 1.575 22.429 15.752 1.00 60.53 86 ALA A CA 1
ATOM 693 C C . ALA A 1 86 ? 2.436 22.619 14.491 1.00 60.53 86 ALA A C 1
ATOM 695 O O . ALA A 1 86 ? 2.540 21.715 13.661 1.00 60.53 86 ALA A O 1
ATOM 696 N N . SER A 1 87 ? 3.142 23.749 14.396 1.00 62.72 87 SER A N 1
ATOM 697 C CA . SER A 1 87 ? 4.075 24.030 13.298 1.00 62.72 87 SER A CA 1
ATOM 698 C C . SER A 1 87 ? 5.258 23.059 13.267 1.00 62.72 87 SER A C 1
ATOM 700 O O . SER A 1 87 ? 5.682 22.629 12.193 1.00 62.72 87 SER A O 1
ATOM 702 N N . ARG A 1 88 ? 5.789 22.670 14.434 1.00 66.38 88 ARG A N 1
ATOM 703 C CA . ARG A 1 88 ? 6.829 21.638 14.537 1.00 66.38 88 ARG A CA 1
ATOM 704 C C . ARG A 1 88 ? 6.289 20.267 14.140 1.00 66.38 88 ARG A C 1
ATOM 706 O O . ARG A 1 88 ? 6.967 19.560 13.404 1.00 66.38 88 ARG A O 1
ATOM 713 N N . THR A 1 89 ? 5.078 19.914 14.560 1.00 53.97 89 THR A N 1
ATOM 714 C CA . THR A 1 89 ? 4.436 18.656 14.172 1.00 53.97 89 THR A CA 1
ATOM 715 C C . THR A 1 89 ? 4.271 18.571 12.664 1.00 53.97 89 THR A C 1
ATOM 717 O O . THR A 1 89 ? 4.658 17.561 12.102 1.00 53.97 89 THR A O 1
ATOM 720 N N . VAL A 1 90 ? 3.811 19.625 11.983 1.00 64.62 90 VAL A N 1
ATOM 721 C CA . VAL A 1 90 ? 3.698 19.629 10.510 1.00 64.62 90 VAL A CA 1
ATOM 722 C C . VAL A 1 90 ? 5.058 19.472 9.819 1.00 64.62 90 VAL A C 1
ATOM 724 O O . VAL A 1 90 ? 5.144 18.819 8.784 1.00 64.62 90 VAL A O 1
ATOM 727 N N . LYS A 1 91 ? 6.126 20.057 10.377 1.00 64.12 91 LYS A N 1
ATOM 728 C CA . LYS A 1 91 ? 7.484 19.949 9.814 1.00 64.12 91 LYS A CA 1
ATOM 729 C C . LYS A 1 91 ? 8.128 18.578 10.037 1.00 64.12 91 LYS A C 1
ATOM 731 O O . LYS A 1 91 ? 8.957 18.171 9.232 1.00 64.12 91 LYS A O 1
ATOM 736 N N . VAL A 1 92 ? 7.794 17.902 11.137 1.00 63.38 92 VAL A N 1
ATOM 737 C CA . VAL A 1 92 ? 8.431 16.641 11.558 1.00 63.38 92 VAL A CA 1
ATOM 738 C C . VAL A 1 92 ? 7.579 15.419 11.202 1.00 63.38 92 VAL A C 1
ATOM 740 O O . VAL A 1 92 ? 8.112 14.316 11.077 1.00 63.38 92 VAL A O 1
ATOM 743 N N . SER A 1 93 ? 6.262 15.577 11.040 1.00 59.75 93 SER A N 1
ATOM 744 C CA . SER A 1 93 ? 5.371 14.454 10.778 1.00 59.75 93 SER A CA 1
ATOM 745 C C . SER A 1 93 ? 5.611 13.885 9.384 1.00 59.75 93 SER A C 1
ATOM 747 O O . SER A 1 93 ? 5.481 14.542 8.351 1.00 59.75 93 SER A O 1
ATOM 749 N N . GLN A 1 94 ? 5.957 12.604 9.367 1.00 76.69 94 GLN A N 1
ATOM 750 C CA . GLN A 1 94 ? 5.916 11.806 8.153 1.00 76.69 94 GLN A CA 1
ATOM 751 C C . GLN A 1 94 ? 4.451 11.618 7.749 1.00 76.69 94 GLN A C 1
ATOM 753 O O . GLN A 1 94 ? 3.586 11.412 8.603 1.00 76.69 94 GLN A O 1
ATOM 758 N N . ARG A 1 95 ? 4.176 11.680 6.448 1.00 80.88 95 ARG A N 1
ATOM 759 C CA . ARG A 1 95 ? 2.834 11.568 5.869 1.00 80.88 95 ARG A CA 1
ATOM 760 C C . ARG A 1 95 ? 2.876 10.764 4.575 1.00 80.88 95 ARG A C 1
ATOM 762 O O . ARG A 1 95 ? 3.958 10.470 4.070 1.00 80.88 95 ARG A O 1
ATOM 769 N N . GLY A 1 96 ? 1.695 10.442 4.067 1.00 87.56 96 GLY A N 1
ATOM 770 C CA . GLY A 1 96 ? 1.518 9.727 2.809 1.00 87.56 96 GLY A CA 1
ATOM 771 C C . GLY A 1 96 ? 1.402 8.216 2.973 1.00 87.56 96 GLY A C 1
ATOM 772 O O . GLY A 1 96 ? 1.431 7.680 4.088 1.00 87.56 96 GLY A O 1
ATOM 773 N N . ALA A 1 97 ? 1.267 7.530 1.843 1.00 91.81 97 ALA A N 1
ATOM 774 C CA . ALA A 1 97 ? 0.931 6.113 1.781 1.00 91.81 97 ALA A CA 1
ATOM 775 C C . ALA A 1 97 ? 1.927 5.216 2.525 1.00 91.81 97 ALA A C 1
ATOM 777 O O . ALA A 1 97 ? 1.517 4.372 3.315 1.00 91.81 97 ALA A O 1
ATOM 778 N N . VAL A 1 98 ? 3.236 5.437 2.360 1.00 91.62 98 VAL A N 1
ATOM 779 C CA . VAL A 1 98 ? 4.267 4.636 3.047 1.00 91.62 98 VAL A CA 1
ATOM 780 C C . VAL A 1 98 ? 4.111 4.722 4.565 1.00 91.62 98 VAL A C 1
ATOM 782 O O . VAL A 1 98 ? 4.187 3.712 5.265 1.00 91.62 98 VAL A O 1
ATOM 785 N N . LYS A 1 99 ? 3.844 5.924 5.095 1.00 91.94 99 LYS A N 1
ATOM 786 C CA . LYS A 1 99 ? 3.643 6.091 6.534 1.00 91.94 99 LYS A CA 1
ATOM 787 C C . LYS A 1 99 ? 2.349 5.428 6.995 1.00 91.94 99 LYS A C 1
ATOM 789 O O . LYS A 1 99 ? 2.361 4.775 8.034 1.00 91.94 99 LYS A O 1
ATOM 794 N N . ALA A 1 100 ? 1.269 5.565 6.230 1.00 93.81 100 ALA A N 1
ATOM 795 C CA . ALA A 1 100 ? -0.009 4.926 6.532 1.00 93.81 100 ALA A CA 1
ATOM 796 C C . ALA A 1 100 ? 0.123 3.394 6.600 1.00 93.81 100 ALA A C 1
ATOM 798 O O . ALA A 1 100 ? -0.290 2.792 7.586 1.00 93.81 100 ALA A O 1
ATOM 799 N N . LEU A 1 101 ? 0.789 2.771 5.625 1.00 94.75 101 LEU A N 1
ATOM 800 C CA . LEU A 1 101 ? 1.010 1.318 5.580 1.00 94.75 101 LEU A CA 1
ATOM 801 C C . LEU A 1 101 ? 1.957 0.826 6.687 1.00 94.75 101 LEU A C 1
ATOM 803 O O . LEU A 1 101 ? 1.792 -0.272 7.225 1.00 94.75 101 LEU A O 1
ATOM 807 N N . SER A 1 102 ? 2.922 1.656 7.082 1.00 92.81 102 SER A N 1
ATOM 808 C CA . SER A 1 102 ? 3.772 1.395 8.246 1.00 92.81 102 SER A CA 1
ATOM 809 C C . SER A 1 102 ? 2.973 1.423 9.556 1.00 92.81 102 SER A C 1
ATOM 811 O O . SER A 1 102 ? 3.119 0.522 10.381 1.00 92.81 102 SER A O 1
ATOM 813 N N . LEU A 1 103 ? 2.084 2.409 9.741 1.00 93.50 103 LEU A N 1
ATOM 814 C CA . LEU A 1 103 ? 1.189 2.462 10.903 1.00 93.50 103 LEU A CA 1
ATOM 815 C C . LEU A 1 103 ? 0.200 1.294 10.901 1.00 93.50 103 LEU A C 1
ATOM 817 O O . LEU A 1 103 ? -0.008 0.682 11.944 1.00 93.50 103 LEU A O 1
ATOM 821 N N . ALA A 1 104 ? -0.350 0.945 9.738 1.00 94.69 104 ALA A N 1
ATOM 822 C CA . ALA A 1 104 ? -1.222 -0.210 9.585 1.00 94.69 104 ALA A CA 1
ATOM 823 C C . ALA A 1 104 ? -0.504 -1.502 9.995 1.00 94.69 104 ALA A C 1
ATOM 825 O O . ALA A 1 104 ? -1.050 -2.261 10.782 1.00 94.69 104 ALA A O 1
ATOM 826 N N . GLY A 1 105 ? 0.755 -1.712 9.599 1.00 93.88 105 GLY A N 1
ATOM 827 C CA . GLY A 1 105 ? 1.529 -2.863 10.083 1.00 93.88 105 GLY A CA 1
ATOM 828 C C . GLY A 1 105 ? 1.827 -2.823 11.581 1.00 93.88 105 GLY A C 1
ATOM 829 O O . GLY A 1 105 ? 1.807 -3.864 12.232 1.00 93.88 105 GLY A O 1
ATOM 830 N N . ALA A 1 106 ? 2.023 -1.640 12.167 1.00 92.12 106 ALA A N 1
ATOM 831 C CA . ALA A 1 106 ? 2.166 -1.505 13.617 1.00 92.12 106 ALA A CA 1
ATOM 832 C C . ALA A 1 106 ? 0.873 -1.842 14.388 1.00 92.12 106 ALA A C 1
ATOM 834 O O . ALA A 1 106 ? 0.954 -2.211 15.557 1.00 92.12 106 ALA A O 1
ATOM 835 N N . VAL A 1 107 ? -0.300 -1.740 13.754 1.00 93.88 107 VAL A N 1
ATOM 836 C CA . VAL A 1 107 ? -1.584 -2.172 14.329 1.00 93.88 107 VAL A CA 1
ATOM 837 C C . VAL A 1 107 ? -1.840 -3.652 14.033 1.00 93.88 107 VAL A C 1
ATOM 839 O O . VAL A 1 107 ? -2.130 -4.425 14.938 1.00 93.88 107 VAL A O 1
ATOM 842 N N . PHE A 1 108 ? -1.708 -4.063 12.776 1.00 93.94 108 PHE A N 1
ATOM 843 C CA . PHE A 1 108 ? -2.155 -5.356 12.254 1.00 93.94 108 PHE A CA 1
ATOM 844 C C . PHE A 1 108 ? -1.110 -6.469 12.311 1.00 93.94 108 PHE A C 1
ATOM 846 O O . PHE A 1 108 ? -1.445 -7.629 12.106 1.00 93.94 108 PHE A O 1
ATOM 853 N N . ARG A 1 109 ? 0.157 -6.150 12.570 1.00 90.75 109 ARG A N 1
ATOM 854 C CA . ARG A 1 109 ? 1.260 -7.120 12.599 1.00 90.75 109 ARG A CA 1
ATOM 855 C C . ARG A 1 109 ? 2.193 -6.848 13.776 1.00 90.75 109 ARG A C 1
ATOM 857 O O . ARG A 1 109 ? 3.412 -6.736 13.637 1.00 90.75 109 ARG A O 1
ATOM 864 N N . HIS A 1 110 ? 1.592 -6.679 14.949 1.00 89.25 110 HIS A N 1
ATOM 865 C CA . HIS A 1 110 ? 2.303 -6.460 16.200 1.00 89.25 110 HIS A CA 1
ATOM 866 C C . HIS A 1 110 ? 2.139 -7.671 17.118 1.00 89.25 110 HIS A C 1
ATOM 868 O O . HIS A 1 110 ? 1.023 -8.089 17.400 1.00 89.25 110 HIS A O 1
ATOM 874 N N . LYS A 1 111 ? 3.270 -8.197 17.607 1.00 83.06 111 LYS A N 1
ATOM 875 C CA . LYS A 1 111 ? 3.353 -9.448 18.383 1.00 83.06 111 LYS A CA 1
ATOM 876 C C . LYS A 1 111 ? 2.644 -9.399 19.745 1.00 83.06 111 LYS A C 1
ATOM 878 O O . LYS A 1 111 ? 2.287 -10.433 20.287 1.00 83.06 111 LYS A O 1
ATOM 883 N N . ASP A 1 112 ? 2.549 -8.218 20.350 1.00 85.94 112 ASP A N 1
ATOM 884 C CA . ASP A 1 112 ? 1.866 -8.034 21.638 1.00 85.94 112 ASP A CA 1
ATOM 885 C C . ASP A 1 112 ? 0.370 -7.814 21.408 1.00 85.94 112 ASP A C 1
ATOM 887 O O . ASP A 1 112 ? -0.009 -6.732 20.959 1.00 85.94 112 ASP A O 1
ATOM 891 N N . ASP A 1 113 ? -0.458 -8.791 21.770 1.00 78.75 113 ASP A N 1
ATOM 892 C CA . ASP A 1 113 ? -1.923 -8.749 21.640 1.00 78.75 113 ASP A CA 1
ATOM 893 C C . ASP A 1 113 ? -2.584 -7.621 22.441 1.00 78.75 113 ASP A C 1
ATOM 895 O O . ASP A 1 113 ? -3.726 -7.247 22.179 1.00 78.75 113 ASP A O 1
ATOM 899 N N . LYS A 1 114 ? -1.884 -7.037 23.426 1.00 80.31 114 LYS A N 1
ATOM 900 C CA . LYS A 1 114 ? -2.398 -5.867 24.154 1.00 80.31 114 LYS A CA 1
ATOM 901 C C . LYS A 1 114 ? -2.294 -4.583 23.336 1.00 80.31 114 LYS A C 1
ATOM 903 O O . LYS A 1 114 ? -3.014 -3.626 23.609 1.00 80.31 114 LYS A O 1
ATOM 908 N N . LYS A 1 115 ? -1.360 -4.537 22.383 1.00 82.19 115 LYS A N 1
ATOM 909 C CA . LYS A 1 115 ? -1.049 -3.351 21.565 1.00 82.19 115 LYS A CA 1
ATOM 910 C C . LYS A 1 115 ? -1.437 -3.534 20.101 1.00 82.19 115 LYS A C 1
ATOM 912 O O . LYS A 1 115 ? -1.733 -2.552 19.428 1.00 82.19 115 LYS A O 1
ATOM 917 N N . GLY A 1 116 ? -1.392 -4.772 19.630 1.00 87.25 116 GLY A N 1
ATOM 918 C CA . GLY A 1 116 ? -1.644 -5.193 18.267 1.00 87.25 116 GLY A CA 1
ATOM 919 C C . GLY A 1 116 ? -2.993 -5.862 18.090 1.00 87.25 116 GLY A C 1
ATOM 920 O O . GLY A 1 116 ? -3.691 -6.194 19.041 1.00 87.25 116 GLY A O 1
ATOM 921 N N . GLN A 1 117 ? -3.330 -6.064 16.828 1.00 90.94 117 GLN A N 1
ATOM 922 C CA . GLN A 1 117 ? -4.554 -6.697 16.362 1.00 90.94 117 GLN A CA 1
ATOM 923 C C . GLN A 1 117 ? -4.247 -7.867 15.418 1.00 90.94 117 GLN A C 1
ATOM 925 O O . GLN A 1 117 ? -5.067 -8.204 14.575 1.00 90.94 117 GLN A O 1
ATOM 930 N N . GLN A 1 118 ? -3.049 -8.456 15.504 1.00 92.88 118 GLN A N 1
ATOM 931 C CA . GLN A 1 118 ? -2.566 -9.419 14.514 1.00 92.88 118 GLN A CA 1
ATOM 932 C C . GLN A 1 118 ? -3.433 -10.678 14.450 1.00 92.88 118 GLN A C 1
ATOM 934 O O . GLN A 1 118 ? -4.015 -10.970 13.406 1.00 92.88 118 GLN A O 1
ATOM 939 N N . ASP A 1 119 ? -3.561 -11.392 15.565 1.00 91.62 119 ASP A N 1
ATOM 940 C CA . ASP A 1 119 ? -4.276 -12.668 15.591 1.00 91.62 119 ASP A CA 1
ATOM 941 C C . ASP A 1 119 ? -5.783 -12.462 15.384 1.00 91.62 119 ASP A C 1
ATOM 943 O O . ASP A 1 119 ? -6.429 -13.177 14.620 1.00 91.62 119 ASP A O 1
ATOM 947 N N . SER A 1 120 ? -6.355 -11.425 16.001 1.00 92.62 120 SER A N 1
ATOM 948 C CA . SER A 1 120 ? -7.769 -11.073 15.848 1.00 92.62 120 SER A CA 1
ATOM 949 C C . SER A 1 120 ? -8.122 -10.667 14.413 1.00 92.62 120 SER A C 1
ATOM 951 O O . SER A 1 120 ? -9.179 -11.061 13.920 1.00 92.62 120 SER A O 1
ATOM 953 N N . LEU A 1 121 ? -7.260 -9.903 13.734 1.00 93.75 121 LEU A N 1
ATOM 954 C CA . LEU A 1 121 ? -7.421 -9.583 12.315 1.00 93.75 121 LEU A CA 1
ATOM 955 C C . LEU A 1 121 ? -7.312 -10.845 11.463 1.00 93.75 121 LEU A C 1
ATOM 957 O O . LEU A 1 121 ? -8.137 -11.046 10.578 1.00 93.75 121 LEU A O 1
ATOM 961 N N . GLN A 1 122 ? -6.323 -11.697 11.730 1.00 93.12 122 GLN A N 1
ATOM 962 C CA . GLN A 1 122 ? -6.132 -12.939 10.991 1.00 93.12 122 GLN A CA 1
ATOM 963 C C . GLN A 1 122 ? -7.384 -13.821 11.050 1.00 93.12 122 GLN A C 1
ATOM 965 O O . GLN A 1 122 ? -7.850 -14.272 10.006 1.00 93.12 122 GLN A O 1
ATOM 970 N N . PHE A 1 123 ? -7.966 -14.018 12.238 1.00 93.44 123 PHE A N 1
ATOM 971 C CA . PHE A 1 123 ? -9.213 -14.773 12.379 1.00 93.44 123 PHE A CA 1
ATOM 972 C C . PHE A 1 123 ? -10.371 -14.128 11.613 1.00 93.44 123 PHE A C 1
ATOM 974 O O . PHE A 1 123 ? -11.154 -14.830 10.973 1.00 93.44 123 PHE A O 1
ATOM 981 N N . PHE A 1 124 ? -10.477 -12.798 11.651 1.00 94.69 124 PHE A N 1
ATOM 982 C CA . PHE A 1 124 ? -11.501 -12.070 10.907 1.00 94.69 124 PHE A CA 1
ATOM 983 C C . PHE A 1 124 ? -11.337 -12.244 9.390 1.00 94.69 124 PHE A C 1
ATOM 985 O O . PHE A 1 124 ? -12.304 -12.570 8.702 1.00 94.69 124 PHE A O 1
ATOM 992 N N . LEU A 1 125 ? -10.126 -12.074 8.860 1.00 94.44 125 LEU A N 1
ATOM 993 C CA . LEU A 1 125 ? -9.851 -12.230 7.434 1.00 94.44 125 LEU A CA 1
ATOM 994 C C . LEU A 1 125 ? -10.041 -13.678 6.985 1.00 94.44 125 LEU A C 1
ATOM 996 O O . LEU A 1 125 ? -10.686 -13.906 5.971 1.00 94.44 125 LEU A O 1
ATOM 1000 N N . GLU A 1 126 ? -9.578 -14.664 7.752 1.00 94.69 126 GLU A N 1
ATOM 1001 C CA . GLU A 1 126 ? -9.763 -16.080 7.419 1.00 94.69 126 GLU A CA 1
ATOM 1002 C C . GLU A 1 126 ? -11.247 -16.478 7.400 1.00 94.69 126 GLU A C 1
ATOM 1004 O O . GLU A 1 126 ? -11.688 -17.204 6.504 1.00 94.69 126 GLU A O 1
ATOM 1009 N N . ALA A 1 127 ? -12.051 -15.947 8.327 1.00 94.19 127 ALA A N 1
ATOM 1010 C CA . ALA A 1 127 ? -13.492 -16.178 8.348 1.00 94.19 127 ALA A CA 1
ATOM 1011 C C . ALA A 1 127 ? -14.203 -15.621 7.099 1.00 94.19 127 ALA A C 1
ATOM 1013 O O . ALA A 1 127 ? -15.131 -16.262 6.593 1.00 94.19 127 ALA A O 1
ATOM 1014 N N . ASN A 1 128 ? -13.757 -14.468 6.587 1.00 93.38 128 ASN A N 1
ATOM 1015 C CA . ASN A 1 128 ? -14.362 -13.792 5.435 1.00 93.38 128 ASN A CA 1
ATOM 1016 C C . ASN A 1 128 ? -13.808 -14.280 4.083 1.00 93.38 128 ASN A C 1
ATOM 1018 O O . ASN A 1 128 ? -14.577 -14.545 3.161 1.00 93.38 128 ASN A O 1
ATOM 1022 N N . LEU A 1 129 ? -12.488 -14.443 3.967 1.00 91.56 129 LEU A N 1
ATOM 1023 C CA . LEU A 1 129 ? -11.779 -14.813 2.736 1.00 91.56 129 LEU A CA 1
ATOM 1024 C C . LEU A 1 129 ? -11.657 -16.328 2.537 1.00 91.56 129 LEU A C 1
ATOM 1026 O O . LEU A 1 129 ? -11.413 -16.781 1.420 1.00 91.56 129 LEU A O 1
ATOM 1030 N N . ARG A 1 130 ? -11.852 -17.129 3.595 1.00 92.19 130 ARG A N 1
ATOM 1031 C CA . ARG A 1 130 ? -11.683 -18.599 3.604 1.00 92.19 130 ARG A CA 1
ATOM 1032 C C . ARG A 1 130 ? -10.250 -19.078 3.362 1.00 92.19 130 ARG A C 1
ATOM 1034 O O . ARG A 1 130 ? -10.035 -20.254 3.070 1.00 92.19 130 ARG A O 1
ATOM 1041 N N . TYR A 1 131 ? -9.271 -18.191 3.491 1.00 89.50 131 TYR A N 1
ATOM 1042 C CA . TYR A 1 131 ? -7.856 -18.534 3.487 1.00 89.50 131 TYR A CA 1
ATOM 1043 C C . TYR A 1 131 ? -7.077 -17.608 4.415 1.00 89.50 131 TYR A C 1
ATOM 1045 O O . TYR A 1 131 ? -7.508 -16.503 4.738 1.00 89.50 131 TYR A O 1
ATOM 1053 N N . PHE A 1 132 ? -5.902 -18.076 4.821 1.00 87.31 132 PHE A N 1
ATOM 1054 C CA . PHE A 1 132 ? -4.993 -17.307 5.651 1.00 87.31 132 PHE A CA 1
ATOM 1055 C C . PHE A 1 132 ? -4.307 -16.200 4.836 1.00 87.31 132 PHE A C 1
ATOM 1057 O O . PHE A 1 132 ? -3.578 -16.494 3.885 1.00 87.31 132 PHE A O 1
ATOM 1064 N N . CYS A 1 133 ? -4.526 -14.943 5.231 1.00 86.88 133 CYS A N 1
ATOM 1065 C CA . CYS A 1 133 ? -3.917 -13.758 4.629 1.00 86.88 133 CYS A CA 1
ATOM 1066 C C . CYS A 1 133 ? -3.331 -12.849 5.725 1.00 86.88 133 CYS A C 1
ATOM 1068 O O . CYS A 1 133 ? -4.072 -12.081 6.341 1.00 86.88 133 CYS A O 1
ATOM 1070 N N . PRO A 1 134 ? -2.033 -12.963 6.057 1.00 90.50 134 PRO A N 1
ATOM 1071 C CA . PRO A 1 134 ? -1.414 -12.078 7.034 1.00 90.50 134 PRO A CA 1
ATOM 1072 C C . PRO A 1 134 ? -1.094 -10.713 6.420 1.00 90.50 134 PRO A C 1
ATOM 1074 O O . PRO A 1 134 ? -0.615 -10.635 5.288 1.00 90.50 134 PRO A O 1
ATOM 1077 N N . TRP A 1 135 ? -1.240 -9.644 7.209 1.00 92.38 135 TRP A N 1
ATOM 1078 C CA . TRP A 1 135 ? -0.779 -8.315 6.802 1.00 92.38 135 TRP A CA 1
ATOM 1079 C C . TRP A 1 135 ? 0.723 -8.344 6.446 1.00 92.38 135 TRP A C 1
ATOM 1081 O O . TRP A 1 135 ? 1.489 -8.978 7.179 1.00 92.38 135 TRP A O 1
ATOM 1091 N N . PRO A 1 136 ? 1.192 -7.672 5.379 1.00 92.00 136 PRO A N 1
ATOM 1092 C CA . PRO A 1 136 ? 2.606 -7.672 4.987 1.00 92.00 136 PRO A CA 1
ATOM 1093 C C . PRO A 1 136 ? 3.566 -7.067 6.024 1.00 92.00 136 PRO A C 1
ATOM 1095 O O . PRO A 1 136 ? 3.187 -6.284 6.891 1.00 92.00 136 PRO A O 1
ATOM 1098 N N . ASP A 1 137 ? 4.844 -7.449 5.965 1.00 88.19 137 ASP A N 1
ATOM 1099 C CA . ASP A 1 137 ? 5.842 -7.131 7.003 1.00 88.19 137 ASP A CA 1
ATOM 1100 C C . ASP A 1 137 ? 6.411 -5.707 6.880 1.00 88.19 137 ASP A C 1
ATOM 1102 O O . ASP A 1 137 ? 7.587 -5.527 6.575 1.00 88.19 137 ASP A O 1
ATOM 1106 N N . THR A 1 138 ? 5.581 -4.676 7.069 1.00 87.88 138 THR A N 1
ATOM 1107 C CA . THR A 1 138 ? 5.986 -3.268 6.852 1.00 87.88 138 THR A CA 1
ATOM 1108 C C . THR A 1 138 ? 6.929 -2.709 7.921 1.00 87.88 138 THR A C 1
ATOM 1110 O O . THR A 1 138 ? 7.532 -1.655 7.717 1.00 87.88 138 THR A O 1
ATOM 1113 N N . SER A 1 139 ? 7.075 -3.390 9.061 1.00 75.69 139 SER A N 1
ATOM 1114 C CA . SER A 1 139 ? 7.996 -3.010 10.144 1.00 75.69 139 SER A CA 1
ATOM 1115 C C . SER A 1 139 ? 9.412 -3.547 9.934 1.00 75.69 139 SER A C 1
ATOM 1117 O O . SER A 1 139 ? 10.381 -2.968 10.427 1.00 75.69 139 SER A O 1
ATOM 1119 N N . ASN A 1 140 ? 9.544 -4.634 9.180 1.00 69.00 140 ASN A N 1
ATOM 1120 C CA . ASN A 1 140 ? 10.819 -5.210 8.803 1.00 69.00 140 ASN A CA 1
ATOM 1121 C C . ASN A 1 140 ? 11.272 -4.545 7.498 1.00 69.00 140 ASN A C 1
ATOM 1123 O O . ASN A 1 140 ? 10.484 -4.414 6.562 1.00 69.00 140 ASN A O 1
ATOM 1127 N N . ILE A 1 141 ? 12.531 -4.101 7.418 1.00 64.38 141 ILE A N 1
ATOM 1128 C CA . ILE A 1 141 ? 13.082 -3.270 6.321 1.00 64.38 141 ILE A CA 1
ATOM 1129 C C . ILE A 1 141 ? 13.284 -4.107 5.036 1.00 64.38 141 ILE A C 1
ATOM 1131 O O . ILE A 1 141 ? 14.279 -3.994 4.324 1.00 64.38 141 ILE A O 1
ATOM 1135 N N . A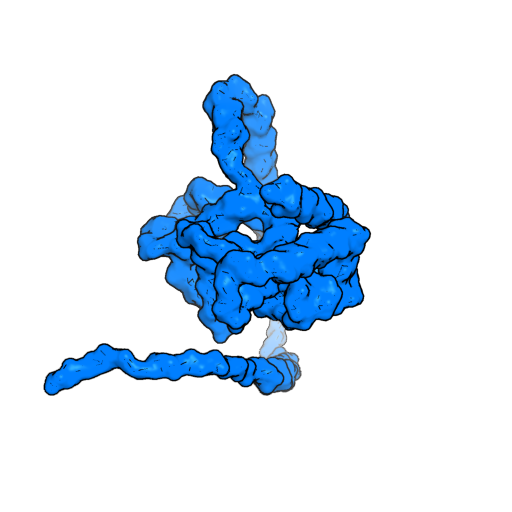RG A 1 142 ? 12.364 -5.023 4.722 1.00 72.38 142 ARG A N 1
ATOM 1136 C CA . ARG A 1 142 ? 12.358 -5.714 3.441 1.00 72.38 142 ARG A CA 1
ATOM 1137 C C . ARG A 1 142 ? 11.958 -4.731 2.358 1.00 72.38 142 ARG A C 1
ATOM 1139 O O . ARG A 1 142 ? 10.904 -4.100 2.419 1.00 72.38 142 ARG A O 1
ATOM 1146 N N . TYR A 1 143 ? 12.793 -4.668 1.328 1.00 68.19 143 TYR A N 1
ATOM 1147 C CA . TYR A 1 143 ? 12.413 -4.100 0.044 1.00 68.19 143 TYR A CA 1
ATOM 1148 C C . TYR A 1 143 ? 11.049 -4.678 -0.362 1.00 68.19 143 TYR A C 1
ATOM 1150 O O . TYR A 1 143 ? 10.862 -5.887 -0.247 1.00 68.19 143 TYR A O 1
ATOM 1158 N N . GLN A 1 144 ? 10.131 -3.810 -0.800 1.00 84.88 144 GLN A N 1
ATOM 1159 C CA . GLN A 1 144 ? 8.756 -4.110 -1.248 1.00 84.88 144 GLN A CA 1
ATOM 1160 C C . GLN A 1 144 ? 7.675 -4.292 -0.187 1.00 84.88 144 GLN A C 1
ATOM 1162 O O . GLN A 1 144 ? 6.512 -4.250 -0.565 1.00 84.88 144 GLN A O 1
ATOM 1167 N N . SER A 1 145 ? 7.976 -4.379 1.111 1.00 89.38 145 SER A N 1
ATOM 1168 C CA . SER A 1 145 ? 6.926 -4.663 2.109 1.00 89.38 145 SER A CA 1
ATOM 1169 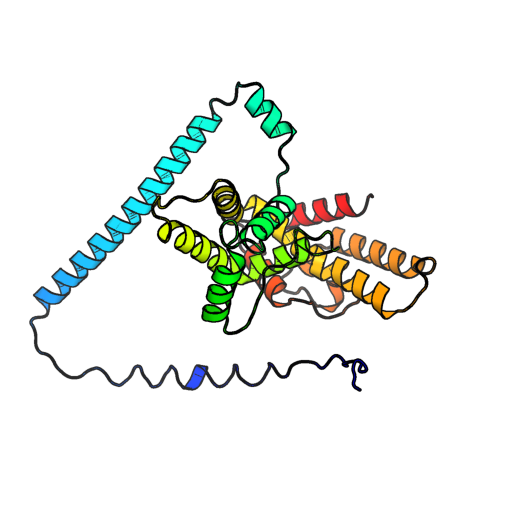C C . SER A 1 145 ? 5.777 -3.644 2.105 1.00 89.38 145 SER A C 1
ATOM 1171 O O . SER A 1 145 ? 4.616 -4.001 2.292 1.00 89.38 145 SER A O 1
ATOM 1173 N N . ASN A 1 146 ? 6.077 -2.373 1.821 1.00 91.62 146 ASN A N 1
ATOM 1174 C CA . ASN A 1 146 ? 5.057 -1.339 1.639 1.00 91.62 146 ASN A CA 1
ATOM 1175 C C . A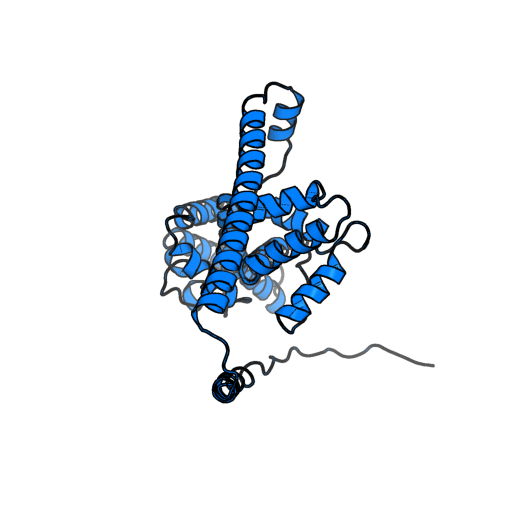SN A 1 146 ? 4.303 -1.462 0.302 1.00 91.62 146 ASN A C 1
ATOM 1177 O O . ASN A 1 146 ? 3.144 -1.078 0.232 1.00 91.62 146 ASN A O 1
ATOM 1181 N N . CYS A 1 147 ? 4.925 -1.986 -0.756 1.00 93.56 147 CYS A N 1
ATOM 1182 C CA . CYS A 1 147 ? 4.226 -2.278 -2.013 1.00 93.56 147 CYS A CA 1
ATOM 1183 C C . CYS A 1 147 ? 3.246 -3.445 -1.822 1.00 93.56 147 CYS A C 1
ATOM 1185 O O . CYS A 1 147 ? 2.096 -3.344 -2.243 1.00 93.56 147 CYS A O 1
ATOM 1187 N N . ASP A 1 148 ? 3.668 -4.491 -1.107 1.00 93.62 148 ASP A N 1
ATOM 1188 C CA . ASP A 1 148 ? 2.818 -5.626 -0.734 1.00 93.62 148 ASP A CA 1
ATOM 1189 C C . ASP A 1 148 ? 1.629 -5.164 0.106 1.00 93.62 148 ASP A C 1
ATOM 1191 O O . ASP A 1 148 ? 0.486 -5.507 -0.183 1.00 93.62 148 ASP A O 1
ATOM 1195 N N . ALA A 1 149 ? 1.886 -4.334 1.123 1.00 95.00 149 ALA A N 1
ATOM 1196 C CA . ALA A 1 149 ? 0.841 -3.785 1.981 1.00 95.00 149 ALA A CA 1
ATOM 1197 C C . ALA A 1 149 ? -0.147 -2.909 1.204 1.00 95.00 149 ALA A C 1
ATOM 1199 O O . ALA A 1 149 ? -1.343 -2.959 1.476 1.00 95.00 149 ALA A O 1
ATOM 1200 N N . ALA A 1 150 ? 0.331 -2.135 0.224 1.00 95.81 150 ALA A N 1
ATOM 1201 C CA . ALA A 1 150 ? -0.542 -1.369 -0.656 1.00 95.81 150 ALA A CA 1
ATOM 1202 C C . ALA A 1 150 ? -1.440 -2.291 -1.493 1.00 95.81 150 ALA A C 1
ATOM 1204 O O . ALA A 1 150 ? -2.632 -2.018 -1.624 1.00 95.81 150 ALA A O 1
ATOM 1205 N N . CYS A 1 151 ? -0.891 -3.391 -2.021 1.00 95.62 151 CYS A N 1
ATOM 1206 C CA . CYS A 1 151 ? -1.661 -4.366 -2.791 1.00 95.62 151 CYS A CA 1
ATOM 1207 C C . CYS A 1 151 ? -2.727 -5.050 -1.930 1.00 95.62 151 CYS A C 1
ATOM 1209 O O . CYS A 1 151 ? -3.898 -5.064 -2.299 1.00 95.62 151 CYS A O 1
ATOM 1211 N N . GLU A 1 152 ? -2.328 -5.561 -0.766 1.00 95.00 152 GLU A N 1
ATOM 1212 C CA . GLU A 1 152 ? -3.214 -6.222 0.194 1.00 95.00 152 GLU A CA 1
ATOM 1213 C C . GLU A 1 152 ? -4.357 -5.301 0.637 1.00 95.00 152 GLU A C 1
ATOM 1215 O O . GLU A 1 152 ? -5.526 -5.692 0.651 1.00 95.00 152 GLU A O 1
ATOM 1220 N N . TRP A 1 153 ? -4.025 -4.050 0.960 1.00 95.75 153 TRP A N 1
ATOM 1221 C CA . TRP A 1 153 ? -5.013 -3.066 1.372 1.00 95.75 153 TRP A CA 1
ATOM 1222 C C . TRP A 1 153 ? -5.992 -2.715 0.250 1.00 95.75 153 TRP A C 1
ATOM 1224 O O . TRP A 1 153 ? -7.187 -2.651 0.510 1.00 95.75 153 TRP A O 1
ATOM 1234 N N . LEU A 1 154 ? -5.527 -2.513 -0.988 1.00 95.94 154 LEU A N 1
ATOM 1235 C CA . LEU A 1 154 ? -6.410 -2.179 -2.113 1.00 95.94 154 LEU A CA 1
ATOM 1236 C C . LEU A 1 154 ? -7.427 -3.290 -2.389 1.00 95.94 154 LEU A C 1
ATOM 1238 O O . LEU A 1 154 ? -8.596 -2.997 -2.624 1.00 95.94 154 LEU A O 1
ATOM 1242 N N . VAL A 1 155 ? -6.998 -4.554 -2.336 1.00 95.38 155 VAL A N 1
ATOM 1243 C CA . VAL A 1 155 ? -7.876 -5.700 -2.618 1.00 95.38 155 VAL A CA 1
ATOM 1244 C C . VAL A 1 155 ? -8.922 -5.894 -1.516 1.00 95.38 155 VAL A C 1
ATOM 1246 O O . VAL A 1 155 ? -10.078 -6.185 -1.817 1.00 95.38 155 VAL A O 1
ATOM 1249 N N . HIS A 1 156 ? -8.556 -5.693 -0.247 1.00 94.75 156 HIS A N 1
ATOM 1250 C CA . HIS A 1 156 ? -9.435 -5.974 0.897 1.00 94.75 156 HIS A CA 1
ATOM 1251 C C . HIS A 1 156 ? -9.829 -4.721 1.697 1.00 94.75 156 HIS A C 1
ATOM 1253 O O . HIS A 1 156 ? -10.144 -4.819 2.885 1.00 94.75 156 HIS A O 1
ATOM 1259 N N . ARG A 1 157 ? -9.827 -3.536 1.069 1.00 93.88 157 ARG A N 1
ATOM 1260 C CA . ARG A 1 157 ? -10.014 -2.228 1.729 1.00 93.88 157 ARG A CA 1
ATOM 1261 C C . ARG A 1 157 ? -11.194 -2.200 2.697 1.00 93.88 157 ARG A C 1
ATOM 1263 O O . ARG A 1 157 ? -11.034 -1.818 3.855 1.00 93.88 157 ARG A O 1
ATOM 1270 N N . GLU A 1 158 ? -12.359 -2.634 2.226 1.00 94.50 158 GLU A N 1
ATOM 1271 C CA . GLU A 1 158 ? -13.597 -2.624 3.009 1.00 94.50 158 GLU A CA 1
ATOM 1272 C C . GLU A 1 158 ? -13.500 -3.539 4.238 1.00 94.50 158 GLU A C 1
ATOM 1274 O O . GLU A 1 158 ? -13.928 -3.162 5.324 1.00 94.50 158 GLU A O 1
ATOM 1279 N N . MET A 1 159 ? -12.839 -4.697 4.117 1.00 95.06 159 MET A N 1
ATOM 1280 C CA . MET A 1 159 ? -12.639 -5.608 5.249 1.00 95.06 159 MET A CA 1
ATOM 1281 C C . MET A 1 159 ? -11.790 -4.967 6.347 1.00 95.06 159 MET A C 1
ATOM 1283 O O . MET A 1 159 ? -12.111 -5.107 7.524 1.00 95.06 159 MET A O 1
ATOM 1287 N N . TYR A 1 160 ? -10.735 -4.233 5.982 1.00 95.88 160 TYR A N 1
ATOM 1288 C CA . TYR A 1 160 ? -9.897 -3.530 6.955 1.00 95.88 160 TYR A CA 1
ATOM 1289 C C . TYR A 1 160 ? -10.642 -2.391 7.662 1.00 95.88 160 TYR A C 1
ATOM 1291 O O . TYR A 1 160 ? -10.465 -2.208 8.868 1.00 95.88 160 TYR A O 1
ATOM 1299 N N . ILE A 1 161 ? -11.488 -1.647 6.942 1.00 95.81 161 ILE A N 1
ATOM 1300 C CA . ILE A 1 161 ? -12.329 -0.594 7.531 1.00 95.81 161 ILE A CA 1
ATOM 1301 C C . ILE A 1 161 ? -13.341 -1.209 8.503 1.00 95.81 161 ILE A C 1
ATOM 1303 O O . ILE A 1 161 ? -13.341 -0.847 9.679 1.00 95.81 161 ILE A O 1
ATOM 1307 N N . THR A 1 162 ? -14.120 -2.201 8.057 1.00 96.50 162 THR A N 1
ATOM 1308 C CA . THR A 1 162 ? -15.097 -2.902 8.905 1.00 96.50 162 THR A CA 1
ATOM 1309 C C . THR A 1 162 ? -14.435 -3.525 10.130 1.00 96.50 162 THR A C 1
ATOM 1311 O O . THR A 1 162 ? -14.966 -3.468 11.237 1.00 96.50 162 THR A O 1
ATOM 1314 N N . TYR A 1 163 ? -13.243 -4.097 9.971 1.00 96.00 163 TYR A N 1
ATOM 1315 C CA . TYR A 1 163 ? -12.502 -4.657 11.091 1.00 96.00 163 TYR A CA 1
ATOM 1316 C C . TYR A 1 163 ? -12.149 -3.600 12.147 1.00 96.00 163 TYR A C 1
ATOM 1318 O O . TYR A 1 163 ? -12.327 -3.840 13.342 1.00 96.00 163 TYR A O 1
ATOM 1326 N N . LEU A 1 164 ? -11.681 -2.417 11.734 1.00 95.50 164 LEU A N 1
ATOM 1327 C CA . LEU A 1 164 ? -11.384 -1.330 12.670 1.00 95.50 164 LEU A CA 1
ATOM 1328 C C . LEU A 1 164 ? -12.644 -0.866 13.413 1.00 95.50 164 LEU A C 1
ATOM 1330 O O . LEU A 1 164 ? -12.574 -0.629 14.621 1.00 95.50 164 LEU A O 1
ATOM 1334 N N . GLU A 1 165 ? -13.790 -0.797 12.738 1.00 95.69 165 GLU A N 1
ATOM 1335 C CA . GLU A 1 165 ? -15.078 -0.484 13.371 1.00 95.69 165 GLU A CA 1
ATOM 1336 C C . GLU A 1 165 ? -15.460 -1.532 14.430 1.00 95.69 165 GLU A C 1
ATOM 1338 O O . GLU A 1 165 ? -15.829 -1.175 15.550 1.00 95.69 165 GLU A O 1
ATOM 1343 N N . LEU A 1 166 ? -15.269 -2.823 14.140 1.00 95.19 166 LEU A N 1
ATOM 1344 C CA . LEU A 1 166 ? -15.495 -3.903 15.109 1.00 95.19 166 LEU A CA 1
ATOM 1345 C C . LEU A 1 166 ? -14.549 -3.811 16.315 1.00 95.19 166 LEU A C 1
ATOM 1347 O O . LEU A 1 166 ? -14.966 -4.026 17.455 1.00 95.19 166 LEU A O 1
ATOM 1351 N N . VAL A 1 167 ? -13.275 -3.477 16.088 1.00 93.00 167 VAL A N 1
ATOM 1352 C CA . VAL A 1 167 ? -12.299 -3.258 17.167 1.00 93.00 167 VAL A CA 1
ATOM 1353 C C . VAL A 1 167 ? -12.714 -2.081 18.048 1.00 93.00 167 VAL A C 1
ATOM 1355 O O . VAL A 1 167 ? -12.562 -2.157 19.269 1.00 93.00 167 VAL A O 1
ATOM 1358 N N . MET A 1 168 ? -13.250 -1.010 17.461 1.00 93.56 168 MET A N 1
ATOM 1359 C CA . MET A 1 168 ? -13.794 0.119 18.213 1.00 93.56 168 MET A CA 1
ATOM 1360 C C . MET A 1 168 ? -14.989 -0.315 19.065 1.00 93.56 168 MET A C 1
ATOM 1362 O O . MET A 1 168 ? -14.990 -0.047 20.263 1.00 93.56 168 MET A O 1
ATOM 1366 N N . ASP A 1 169 ? -15.962 -1.020 18.489 1.00 94.12 169 ASP A N 1
ATOM 1367 C CA . ASP A 1 169 ? -17.174 -1.445 19.198 1.00 94.12 169 ASP A CA 1
ATOM 1368 C C . ASP A 1 169 ? -16.895 -2.452 20.323 1.00 94.12 169 ASP A C 1
ATOM 1370 O O . ASP A 1 169 ? -17.579 -2.441 21.350 1.00 94.12 169 ASP A O 1
ATOM 1374 N N . LYS A 1 170 ? -15.860 -3.287 20.165 1.00 92.44 170 LYS A N 1
ATOM 1375 C CA . LYS A 1 170 ? -15.398 -4.234 21.191 1.00 92.44 170 LYS A CA 1
ATOM 1376 C C . LYS A 1 170 ? -14.831 -3.535 22.433 1.00 92.44 170 LYS A C 1
ATOM 1378 O O . LYS A 1 170 ? -14.826 -4.123 23.515 1.00 92.44 170 LYS A O 1
ATOM 1383 N N . LYS A 1 171 ? -14.309 -2.313 22.301 1.00 90.38 171 LYS A N 1
ATOM 1384 C CA . LYS A 1 171 ? -13.697 -1.579 23.417 1.00 90.38 171 LYS A CA 1
ATOM 1385 C C . LYS A 1 171 ? -14.761 -0.969 24.316 1.00 90.38 171 LYS A C 1
ATOM 1387 O O . LYS A 1 171 ? -15.731 -0.391 23.841 1.00 90.38 171 LYS A O 1
ATOM 1392 N N . GLU A 1 172 ? -14.506 -0.986 25.621 1.00 91.38 172 GLU A N 1
ATOM 1393 C CA . GLU A 1 172 ? -15.386 -0.364 26.618 1.00 91.38 172 GLU A CA 1
ATOM 1394 C C . GLU A 1 172 ? -15.604 1.131 26.342 1.00 91.38 172 GLU A C 1
ATOM 1396 O O . GLU A 1 172 ? -16.730 1.622 26.361 1.00 91.38 172 GLU A O 1
ATOM 1401 N N . THR A 1 173 ? -14.533 1.848 25.987 1.00 90.44 173 THR A N 1
ATOM 1402 C CA . THR A 1 173 ? -14.596 3.279 25.662 1.00 90.44 173 THR A CA 1
ATOM 1403 C C . THR A 1 173 ? -15.259 3.568 24.316 1.00 90.44 173 THR A C 1
ATOM 1405 O O . THR A 1 173 ? -15.609 4.719 24.058 1.00 90.44 173 THR A O 1
ATOM 1408 N N . ARG A 1 174 ? -15.412 2.557 23.446 1.00 91.88 174 ARG A N 1
ATOM 1409 C CA . ARG A 1 174 ? -15.863 2.690 22.050 1.00 91.88 174 ARG A CA 1
ATOM 1410 C C . ARG A 1 174 ? -15.109 3.764 21.268 1.00 91.88 174 ARG A C 1
ATOM 1412 O O . ARG A 1 174 ? -15.684 4.560 20.526 1.00 91.88 174 ARG A O 1
ATOM 1419 N N . THR A 1 175 ? -13.799 3.817 21.479 1.00 91.50 175 THR A N 1
ATOM 1420 C CA . THR A 1 175 ? -12.901 4.760 20.816 1.00 91.50 175 THR A CA 1
ATOM 1421 C C . THR A 1 175 ? -11.677 4.047 20.267 1.00 91.50 175 THR A C 1
ATOM 1423 O O . THR A 1 175 ? -11.144 3.114 20.873 1.00 91.50 175 THR A O 1
ATOM 1426 N N . HIS A 1 176 ? -11.204 4.523 19.119 1.00 90.56 176 HIS A N 1
ATOM 1427 C CA . HIS A 1 176 ? -9.907 4.133 18.586 1.00 90.56 176 HIS A CA 1
ATOM 1428 C C . HIS A 1 176 ? -8.766 4.634 19.475 1.00 90.56 176 HIS A C 1
ATOM 1430 O O . HIS A 1 176 ? -8.857 5.703 20.087 1.00 90.56 176 HIS A O 1
ATOM 1436 N N . THR A 1 177 ? -7.661 3.889 19.506 1.00 92.25 177 THR A N 1
ATOM 1437 C CA . THR A 1 177 ? -6.384 4.461 19.960 1.00 92.25 177 THR A CA 1
ATOM 1438 C C . THR A 1 177 ? -5.887 5.499 18.950 1.00 92.25 177 THR A C 1
ATOM 1440 O O . THR A 1 177 ? -6.317 5.509 17.798 1.00 92.25 177 THR A O 1
ATOM 1443 N N . ASN A 1 178 ? -4.939 6.356 19.340 1.00 91.81 178 ASN A N 1
ATOM 1444 C CA . ASN A 1 178 ? -4.390 7.371 18.430 1.00 91.81 178 ASN A CA 1
ATOM 1445 C C . ASN A 1 178 ? -3.832 6.763 17.131 1.00 91.81 178 ASN A C 1
ATOM 1447 O O . ASN A 1 178 ? -3.978 7.352 16.065 1.00 91.81 178 ASN A O 1
ATOM 1451 N N . ILE A 1 179 ? -3.197 5.587 17.206 1.00 92.12 179 ILE A N 1
ATOM 1452 C CA . ILE A 1 179 ? -2.645 4.930 16.018 1.00 92.12 179 ILE A CA 1
ATOM 1453 C C . ILE A 1 179 ? -3.743 4.328 15.137 1.00 92.12 179 ILE A C 1
ATOM 1455 O O . ILE A 1 179 ? -3.701 4.511 13.926 1.00 92.12 179 ILE A O 1
ATOM 1459 N N . GLU A 1 180 ? -4.755 3.692 15.729 1.00 94.44 180 GLU A N 1
ATOM 1460 C CA . GLU A 1 180 ? -5.908 3.157 14.996 1.00 94.44 180 GLU A CA 1
ATOM 1461 C C . GLU A 1 180 ? -6.707 4.266 14.316 1.00 94.44 180 GLU A C 1
ATOM 1463 O O . GLU A 1 180 ? -7.095 4.104 13.168 1.00 94.44 180 GLU A O 1
ATOM 1468 N N . HIS A 1 181 ? -6.908 5.400 14.993 1.00 94.44 181 HIS A N 1
ATOM 1469 C CA . HIS A 1 181 ? -7.611 6.549 14.426 1.00 94.44 181 HIS A CA 1
ATOM 1470 C C . HIS A 1 181 ? -6.865 7.097 13.211 1.00 94.44 181 HIS A C 1
ATOM 1472 O O . HIS A 1 181 ? -7.467 7.324 12.169 1.00 94.44 181 HIS A O 1
ATOM 1478 N N . ASN A 1 182 ? -5.538 7.229 13.309 1.00 94.12 182 ASN A N 1
ATOM 1479 C CA . ASN A 1 182 ? -4.720 7.648 12.176 1.00 94.12 182 ASN A CA 1
ATOM 1480 C C . ASN A 1 182 ? -4.835 6.661 11.005 1.00 94.12 182 ASN A C 1
ATOM 1482 O O . ASN A 1 182 ? -4.955 7.094 9.864 1.00 94.12 182 ASN A O 1
ATOM 1486 N N . VAL A 1 183 ? -4.817 5.348 11.266 1.00 95.19 183 VAL A N 1
ATOM 1487 C CA . VAL A 1 183 ? -4.994 4.331 10.214 1.00 95.19 183 VAL A CA 1
ATOM 1488 C C . VAL A 1 183 ? -6.390 4.436 9.592 1.00 95.19 183 VAL A C 1
ATOM 1490 O O . VAL A 1 183 ? -6.513 4.516 8.371 1.00 95.19 183 VAL A O 1
ATOM 1493 N N . TYR A 1 184 ? -7.429 4.524 10.418 1.00 95.88 184 TYR A N 1
ATOM 1494 C CA . TYR A 1 184 ? -8.816 4.661 9.985 1.00 95.88 184 TYR A CA 1
ATOM 1495 C C . TYR A 1 184 ? -9.026 5.896 9.098 1.00 95.88 184 TYR A C 1
ATOM 1497 O O . TYR A 1 184 ? -9.555 5.778 7.991 1.00 95.88 184 TYR A O 1
ATOM 1505 N N . ASP A 1 185 ? -8.528 7.060 9.522 1.00 94.44 185 ASP A N 1
ATOM 1506 C CA . ASP A 1 185 ? -8.590 8.299 8.742 1.00 94.44 185 ASP A CA 1
ATOM 1507 C C . ASP A 1 185 ? -7.823 8.168 7.421 1.00 94.44 185 ASP A C 1
ATOM 1509 O O . ASP A 1 185 ? -8.276 8.649 6.382 1.00 94.44 185 ASP A O 1
ATOM 1513 N N . THR A 1 186 ? -6.667 7.492 7.427 1.00 93.88 186 THR A N 1
ATOM 1514 C CA . THR A 1 186 ? -5.897 7.290 6.192 1.00 93.88 186 THR A CA 1
ATOM 1515 C C . THR A 1 186 ? -6.604 6.387 5.188 1.00 93.88 186 THR A C 1
ATOM 1517 O O . THR A 1 186 ? -6.492 6.651 3.994 1.00 93.88 186 THR A O 1
ATOM 1520 N N . PHE A 1 187 ? -7.359 5.379 5.634 1.00 94.56 187 PHE A N 1
ATOM 1521 C CA . PHE A 1 187 ? -8.098 4.467 4.749 1.00 94.56 187 PHE A CA 1
ATOM 1522 C C . PHE A 1 187 ? -9.342 5.113 4.117 1.00 94.56 187 PHE A C 1
ATOM 1524 O O . PHE A 1 187 ? -9.792 4.690 3.046 1.00 94.56 187 PHE A O 1
ATOM 1531 N N . HIS A 1 188 ? -9.848 6.183 4.733 1.00 93.69 188 HIS A N 1
ATOM 1532 C CA . HIS A 1 188 ? -10.915 7.033 4.198 1.00 93.69 188 HIS A CA 1
ATOM 1533 C C . HIS A 1 188 ? -10.392 8.226 3.385 1.00 93.69 188 HIS A C 1
ATOM 1535 O O . HIS A 1 188 ? -11.179 9.000 2.847 1.00 93.69 188 HIS A O 1
ATOM 1541 N N . CYS A 1 189 ? -9.074 8.412 3.296 1.00 93.25 189 CYS A N 1
ATOM 1542 C CA . CYS A 1 189 ? -8.485 9.548 2.601 1.00 93.25 189 CYS A CA 1
ATOM 1543 C C . CYS A 1 189 ? -8.163 9.204 1.142 1.00 93.25 189 CYS A C 1
ATOM 1545 O O . CYS A 1 189 ? -7.144 8.572 0.859 1.00 93.25 189 CYS A O 1
ATOM 1547 N N . ASP A 1 190 ? -8.956 9.730 0.206 1.00 92.19 190 ASP A N 1
ATOM 1548 C CA . ASP A 1 190 ? -8.781 9.493 -1.235 1.00 92.19 190 ASP A CA 1
ATOM 1549 C C . ASP A 1 190 ? -7.387 9.866 -1.753 1.00 92.19 190 ASP A C 1
ATOM 1551 O O . ASP A 1 190 ? -6.844 9.211 -2.639 1.00 92.19 190 ASP A O 1
ATOM 1555 N N . LYS A 1 191 ? -6.761 10.904 -1.186 1.00 91.88 191 LYS A N 1
ATOM 1556 C CA . LYS A 1 191 ? -5.404 11.319 -1.578 1.00 91.88 191 LYS A CA 1
ATOM 1557 C C . LYS A 1 191 ? -4.365 10.263 -1.209 1.00 91.88 191 LYS A C 1
ATOM 1559 O O . LYS A 1 191 ? -3.501 9.945 -2.020 1.00 91.88 191 LYS A O 1
ATOM 1564 N N . THR A 1 192 ? -4.473 9.699 -0.007 1.00 92.69 192 THR A N 1
ATOM 1565 C CA . THR A 1 192 ? -3.594 8.613 0.440 1.00 92.69 192 THR A CA 1
ATOM 1566 C C . THR A 1 192 ? -3.838 7.357 -0.394 1.00 92.69 192 THR A C 1
ATOM 1568 O O . THR A 1 192 ? -2.879 6.697 -0.783 1.00 92.69 192 THR A O 1
ATOM 1571 N N . THR A 1 193 ? -5.096 7.069 -0.742 1.00 94.25 193 THR A N 1
ATOM 1572 C CA . THR A 1 193 ? -5.459 5.977 -1.656 1.00 94.25 193 THR A CA 1
ATOM 1573 C C . THR A 1 193 ? -4.749 6.113 -3.003 1.00 94.25 193 THR A C 1
ATOM 1575 O O . THR A 1 193 ? -4.168 5.145 -3.482 1.00 94.25 193 THR A O 1
ATOM 1578 N N . GLN A 1 194 ? -4.709 7.312 -3.598 1.00 93.44 194 GLN A N 1
ATOM 1579 C CA . GLN A 1 194 ? -4.005 7.539 -4.872 1.00 93.44 194 GLN A CA 1
ATOM 1580 C C . GLN A 1 194 ? -2.497 7.274 -4.767 1.00 93.44 194 GLN A C 1
ATOM 1582 O O . GLN A 1 194 ? -1.902 6.689 -5.674 1.00 93.44 194 GLN A O 1
ATOM 1587 N N . GLU A 1 195 ? -1.872 7.650 -3.651 1.00 94.06 195 GLU A N 1
ATOM 1588 C CA . GLU A 1 195 ? -0.469 7.318 -3.391 1.00 94.06 195 GLU A CA 1
ATOM 1589 C C . GLU A 1 195 ? -0.260 5.802 -3.200 1.00 94.06 195 GLU A C 1
ATOM 1591 O O . GLU A 1 195 ? 0.714 5.249 -3.713 1.00 94.06 195 GLU A O 1
ATOM 1596 N N . MET A 1 196 ? -1.179 5.108 -2.514 1.00 95.00 196 MET A N 1
ATOM 1597 C CA . MET A 1 196 ? -1.144 3.645 -2.355 1.00 95.00 196 MET A CA 1
ATOM 1598 C C . MET A 1 196 ? -1.302 2.926 -3.701 1.00 95.00 196 MET A C 1
ATOM 1600 O O . MET A 1 196 ? -0.596 1.952 -3.949 1.00 95.00 196 MET A O 1
ATOM 1604 N N . ILE A 1 197 ? -2.143 3.438 -4.605 1.00 94.81 197 ILE A N 1
ATOM 1605 C CA . ILE A 1 197 ? -2.255 2.942 -5.985 1.00 94.81 197 ILE A CA 1
ATOM 1606 C C . ILE A 1 197 ? -0.903 3.037 -6.700 1.00 94.81 197 ILE A C 1
ATOM 1608 O O . ILE A 1 197 ? -0.454 2.058 -7.292 1.00 94.81 197 ILE A O 1
ATOM 1612 N N . CYS A 1 198 ? -0.210 4.176 -6.602 1.00 94.00 198 CYS A N 1
ATOM 1613 C CA . CYS A 1 198 ? 1.109 4.338 -7.221 1.00 94.00 198 CYS A CA 1
ATOM 1614 C C . CYS A 1 198 ? 2.137 3.341 -6.656 1.00 94.00 198 CYS A C 1
ATOM 1616 O O . CYS A 1 198 ? 2.896 2.749 -7.425 1.00 94.00 198 CYS A O 1
ATOM 1618 N N . LEU A 1 199 ? 2.129 3.106 -5.336 1.00 93.88 199 LEU A N 1
ATOM 1619 C CA . LEU A 1 199 ? 2.985 2.100 -4.691 1.00 93.88 199 LEU A CA 1
ATOM 1620 C C . LEU A 1 199 ? 2.677 0.678 -5.167 1.00 93.88 199 LEU A C 1
ATOM 1622 O O . LEU A 1 199 ? 3.601 -0.085 -5.447 1.00 93.88 199 LEU A O 1
ATOM 1626 N N . ALA A 1 200 ? 1.398 0.321 -5.272 1.00 94.94 200 ALA A N 1
ATOM 1627 C CA . ALA A 1 200 ? 0.979 -0.994 -5.743 1.00 94.94 200 ALA A CA 1
ATOM 1628 C C . ALA A 1 200 ? 1.410 -1.226 -7.199 1.00 94.94 200 ALA A C 1
ATOM 1630 O O . ALA A 1 200 ? 2.008 -2.257 -7.507 1.00 94.94 200 ALA A O 1
ATOM 1631 N N . ILE A 1 201 ? 1.205 -0.238 -8.080 1.00 93.75 201 ILE A N 1
ATOM 1632 C CA . ILE A 1 201 ? 1.664 -0.299 -9.477 1.00 93.75 201 ILE A CA 1
ATOM 1633 C C . ILE A 1 201 ? 3.181 -0.473 -9.541 1.00 93.75 201 ILE A C 1
ATOM 1635 O O . ILE A 1 201 ? 3.674 -1.339 -10.266 1.00 93.75 201 ILE A O 1
ATOM 1639 N N . TRP A 1 202 ? 3.925 0.326 -8.772 1.00 92.81 202 TRP A N 1
ATOM 1640 C CA . TRP A 1 202 ? 5.381 0.236 -8.713 1.00 92.81 202 TRP A CA 1
ATOM 1641 C C . TRP A 1 202 ? 5.852 -1.155 -8.278 1.00 92.81 202 TRP A C 1
ATOM 1643 O O . TRP A 1 202 ? 6.755 -1.725 -8.896 1.00 92.81 202 TRP A O 1
ATOM 1653 N N . GLY A 1 203 ? 5.214 -1.727 -7.253 1.00 92.25 203 GLY A N 1
ATOM 1654 C CA . GLY A 1 203 ? 5.447 -3.100 -6.821 1.00 92.25 203 GLY A CA 1
ATOM 1655 C C . GLY A 1 203 ? 5.279 -4.085 -7.971 1.00 92.25 203 GLY A C 1
ATOM 1656 O O . GLY A 1 203 ? 6.238 -4.754 -8.359 1.00 92.25 203 GLY A O 1
ATOM 1657 N N . GLN A 1 204 ? 4.072 -4.136 -8.536 1.00 92.12 204 GLN A N 1
ATOM 1658 C CA . GLN A 1 204 ? 3.668 -5.138 -9.525 1.00 92.12 204 GLN A CA 1
ATOM 1659 C C . GLN A 1 204 ? 4.427 -5.030 -10.858 1.00 92.12 204 GLN A C 1
ATOM 1661 O O . GLN A 1 204 ? 4.761 -6.048 -11.462 1.00 92.12 204 GLN A O 1
ATOM 1666 N N . CYS A 1 205 ? 4.714 -3.813 -11.326 1.00 91.75 205 CYS A N 1
ATOM 1667 C CA . CYS A 1 205 ? 5.287 -3.588 -12.657 1.00 91.75 205 CYS A CA 1
ATOM 1668 C C . CYS A 1 205 ? 6.818 -3.571 -12.662 1.00 91.75 205 CYS A C 1
ATOM 1670 O O . CYS A 1 205 ? 7.446 -4.005 -13.631 1.00 91.75 205 CYS A O 1
ATOM 1672 N N . ILE A 1 206 ? 7.424 -3.063 -11.586 1.00 91.38 206 ILE A N 1
ATOM 1673 C CA . ILE A 1 206 ? 8.852 -2.743 -11.552 1.00 91.38 206 ILE A CA 1
ATOM 1674 C C . ILE A 1 206 ? 9.550 -3.546 -10.468 1.00 91.38 206 ILE A C 1
ATOM 1676 O O . ILE A 1 206 ? 10.461 -4.319 -10.763 1.00 91.38 206 ILE A O 1
ATOM 1680 N N . SER A 1 207 ? 9.139 -3.364 -9.213 1.00 91.25 207 SER A N 1
ATOM 1681 C CA . SER A 1 207 ? 9.922 -3.846 -8.085 1.00 91.25 207 SER A CA 1
ATOM 1682 C C . SER A 1 207 ? 9.970 -5.372 -8.036 1.00 91.25 207 SER A C 1
ATOM 1684 O O . SER A 1 207 ? 11.070 -5.933 -8.019 1.00 91.25 207 SER A O 1
ATOM 1686 N N . HIS A 1 208 ? 8.816 -6.051 -8.032 1.00 90.19 208 HIS A N 1
ATOM 1687 C CA . HIS 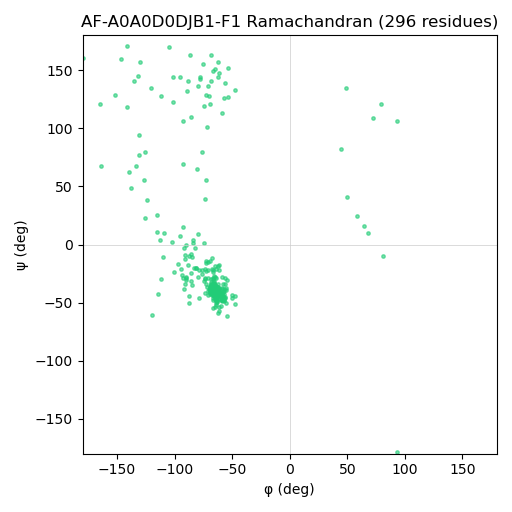A 1 208 ? 8.762 -7.516 -7.962 1.00 90.19 208 HIS A CA 1
ATOM 1688 C C . HIS A 1 208 ? 9.484 -8.155 -9.155 1.00 90.19 208 HIS A C 1
ATOM 1690 O O . HIS A 1 208 ? 10.443 -8.894 -8.915 1.00 90.19 208 HIS A O 1
ATOM 1696 N N . PRO A 1 209 ? 9.173 -7.792 -10.419 1.00 91.31 209 PRO A N 1
ATOM 1697 C CA . PRO A 1 209 ? 9.934 -8.237 -11.587 1.00 91.31 209 PRO A CA 1
ATOM 1698 C C . PRO A 1 209 ? 11.450 -8.046 -11.485 1.00 91.31 209 PRO A C 1
ATOM 1700 O O . PRO A 1 209 ? 12.217 -8.940 -11.848 1.00 91.31 209 PRO A O 1
ATOM 1703 N N . TYR A 1 210 ? 11.897 -6.892 -10.982 1.00 90.81 210 TYR A N 1
ATOM 1704 C CA . TYR A 1 210 ? 13.315 -6.594 -10.822 1.00 90.81 210 TYR A CA 1
ATOM 1705 C C . TYR A 1 210 ? 13.978 -7.536 -9.810 1.00 90.81 210 TYR A C 1
ATOM 1707 O O . TYR A 1 210 ? 14.968 -8.188 -10.144 1.00 90.81 210 TYR A O 1
ATOM 1715 N N . LEU A 1 211 ? 13.420 -7.670 -8.599 1.00 88.94 211 LEU A N 1
ATOM 1716 C CA . LEU A 1 211 ? 13.994 -8.562 -7.585 1.00 88.94 211 LEU A CA 1
ATOM 1717 C C . LEU A 1 211 ? 13.897 -10.036 -7.979 1.00 88.94 211 LEU A C 1
ATOM 1719 O O . LEU A 1 211 ? 14.811 -10.797 -7.665 1.00 88.94 211 LEU A O 1
ATOM 1723 N N . CYS A 1 212 ? 12.835 -10.446 -8.675 1.00 88.50 212 CYS A N 1
ATOM 1724 C CA . CYS A 1 212 ? 12.735 -11.787 -9.241 1.00 88.50 212 CYS A CA 1
ATOM 1725 C C . CYS A 1 212 ? 13.890 -12.057 -10.207 1.00 88.50 212 CYS A C 1
ATOM 1727 O O . CYS A 1 212 ? 14.540 -13.092 -10.075 1.00 88.50 212 CYS A O 1
ATOM 1729 N N . ASN A 1 213 ? 14.200 -11.128 -11.116 1.00 88.12 213 ASN A N 1
ATOM 1730 C CA . ASN A 1 213 ? 15.314 -11.289 -12.050 1.00 88.12 213 ASN A CA 1
ATOM 1731 C C . ASN A 1 213 ? 16.664 -11.354 -11.326 1.00 88.12 213 ASN A C 1
ATOM 1733 O O . ASN A 1 213 ? 17.409 -12.300 -11.554 1.00 88.12 213 ASN A O 1
ATOM 1737 N N . VAL A 1 214 ? 16.938 -10.418 -10.408 1.00 88.50 214 VAL A N 1
ATOM 1738 C CA . VAL A 1 214 ? 18.195 -10.386 -9.633 1.00 88.50 214 VAL A CA 1
ATOM 1739 C C . VAL A 1 214 ? 18.400 -11.674 -8.830 1.00 88.50 214 VAL A C 1
ATOM 1741 O O . VAL A 1 214 ? 19.512 -12.175 -8.723 1.00 88.50 214 VAL A O 1
ATOM 1744 N N . ARG A 1 215 ? 17.328 -12.237 -8.259 1.00 87.12 215 ARG A N 1
ATOM 1745 C CA . ARG A 1 215 ? 17.406 -13.476 -7.468 1.00 87.12 215 ARG A CA 1
ATOM 1746 C C . ARG A 1 215 ? 17.476 -14.740 -8.323 1.00 87.12 215 ARG A C 1
ATOM 1748 O O . ARG A 1 215 ? 17.992 -15.745 -7.844 1.00 87.12 215 ARG A O 1
ATOM 1755 N N . SER A 1 216 ? 16.920 -14.716 -9.534 1.00 84.88 216 SER A N 1
ATOM 1756 C CA . SER A 1 216 ? 16.789 -15.912 -10.378 1.00 84.88 216 SER A CA 1
ATOM 1757 C C . SER A 1 216 ? 17.949 -16.098 -11.344 1.00 84.88 216 SER A C 1
ATOM 1759 O O . SER A 1 216 ? 18.222 -17.235 -11.716 1.00 84.88 216 SER A O 1
ATOM 1761 N N . SER A 1 217 ? 18.609 -15.019 -11.775 1.00 79.62 217 SER A N 1
ATOM 1762 C CA . SER A 1 217 ? 19.680 -15.130 -12.766 1.00 79.62 217 SER A CA 1
ATOM 1763 C C . SER A 1 217 ? 20.963 -15.726 -12.189 1.00 79.62 217 SER A C 1
ATOM 1765 O O . SER A 1 217 ? 21.697 -16.399 -12.903 1.00 79.62 217 SER A O 1
ATOM 1767 N N . GLY A 1 218 ? 21.208 -15.539 -10.886 1.00 78.25 218 GLY A N 1
ATOM 1768 C CA . GLY A 1 218 ? 22.470 -15.939 -10.260 1.00 78.25 218 GLY A CA 1
ATOM 1769 C C . GLY A 1 218 ? 23.664 -15.108 -10.740 1.00 78.25 218 GLY A C 1
ATOM 1770 O O . GLY A 1 218 ? 24.801 -15.460 -10.429 1.00 78.25 218 GLY A O 1
ATOM 1771 N N . ASP A 1 219 ? 23.403 -14.024 -11.479 1.00 82.31 219 ASP A N 1
ATOM 1772 C CA . ASP A 1 219 ? 24.425 -13.111 -11.971 1.00 82.31 219 ASP A CA 1
ATOM 1773 C C . ASP A 1 219 ? 25.114 -12.411 -10.802 1.00 82.31 219 ASP A C 1
ATOM 1775 O O . ASP A 1 219 ? 24.520 -12.149 -9.747 1.00 82.31 219 ASP A O 1
ATOM 1779 N N . ASN A 1 220 ? 26.379 -12.052 -11.007 1.00 84.12 220 ASN A N 1
ATOM 1780 C CA . ASN A 1 220 ? 27.056 -11.164 -10.084 1.00 84.12 220 ASN A CA 1
ATOM 1781 C C . ASN A 1 220 ? 26.336 -9.807 -10.074 1.00 84.12 220 ASN A C 1
ATOM 1783 O O . ASN A 1 220 ? 25.889 -9.310 -11.107 1.00 84.12 220 ASN A O 1
ATOM 1787 N N . ILE A 1 221 ? 26.267 -9.167 -8.906 1.00 82.00 221 ILE A N 1
ATOM 1788 C CA . ILE A 1 221 ? 25.683 -7.831 -8.764 1.00 82.00 221 ILE A CA 1
ATOM 1789 C C . ILE A 1 221 ? 26.361 -6.794 -9.678 1.00 82.00 221 ILE A C 1
ATOM 1791 O O . ILE A 1 221 ? 25.711 -5.846 -10.113 1.00 82.00 221 ILE A O 1
ATOM 1795 N N . LEU A 1 222 ? 27.645 -6.997 -9.996 1.00 86.31 222 LEU A N 1
ATOM 1796 C CA . LEU A 1 222 ? 28.420 -6.146 -10.903 1.00 86.31 222 LEU A CA 1
ATOM 1797 C C . LEU A 1 222 ? 28.000 -6.295 -12.376 1.00 86.31 222 LEU A C 1
ATOM 1799 O O . LEU A 1 222 ? 28.179 -5.362 -13.154 1.00 86.31 222 LEU A O 1
ATOM 1803 N N . ASP A 1 223 ? 27.376 -7.417 -12.738 1.00 87.94 223 ASP A N 1
ATOM 1804 C CA . ASP A 1 223 ? 26.972 -7.737 -14.112 1.00 87.94 223 ASP A CA 1
ATOM 1805 C C . ASP A 1 223 ? 25.507 -7.357 -14.401 1.00 87.94 223 ASP A C 1
ATOM 1807 O O . ASP A 1 223 ? 24.977 -7.628 -15.477 1.00 87.94 223 ASP A O 1
ATOM 1811 N N . LEU A 1 224 ? 24.838 -6.661 -13.472 1.00 89.06 224 LEU A N 1
ATOM 1812 C CA . LEU A 1 224 ? 23.442 -6.224 -13.621 1.00 89.06 224 LEU A CA 1
ATOM 1813 C C . LEU A 1 224 ? 23.251 -5.039 -14.588 1.00 89.06 224 LEU A C 1
ATOM 1815 O O . LEU A 1 224 ? 22.119 -4.600 -14.800 1.00 89.06 224 LEU A O 1
ATOM 1819 N N . GLY A 1 225 ? 24.316 -4.534 -15.218 1.00 90.25 225 GLY A N 1
ATOM 1820 C CA . GLY A 1 225 ? 24.266 -3.392 -16.142 1.00 90.25 225 GLY A CA 1
ATOM 1821 C C . GLY A 1 225 ? 23.198 -3.502 -17.250 1.00 90.25 225 GLY A C 1
ATOM 1822 O O . GLY A 1 225 ? 22.427 -2.551 -17.449 1.00 90.25 225 GLY A O 1
ATOM 1823 N N . PRO A 1 226 ? 23.058 -4.650 -17.944 1.00 91.25 226 PRO A N 1
ATOM 1824 C CA . PRO A 1 226 ? 21.987 -4.852 -18.922 1.00 91.25 226 PRO A CA 1
ATOM 1825 C C . PRO A 1 226 ? 20.583 -4.823 -18.299 1.00 91.25 226 PRO A C 1
ATOM 1827 O O . PRO A 1 226 ? 19.643 -4.306 -18.909 1.00 91.25 226 PRO A O 1
ATOM 1830 N N . LEU A 1 227 ? 20.422 -5.340 -17.075 1.00 90.94 227 LEU A N 1
ATOM 1831 C CA . LEU A 1 227 ? 19.147 -5.307 -16.354 1.00 90.94 227 LEU A CA 1
ATOM 1832 C C . LEU A 1 227 ? 18.765 -3.872 -15.979 1.00 90.94 227 LEU A C 1
ATOM 1834 O O . LEU A 1 227 ? 17.614 -3.482 -16.178 1.00 90.94 227 LEU A O 1
ATOM 1838 N N . HIS A 1 228 ? 19.717 -3.072 -15.496 1.00 90.31 228 HIS A N 1
ATOM 1839 C CA . HIS A 1 228 ? 19.488 -1.654 -15.204 1.00 90.31 228 HIS A CA 1
ATOM 1840 C C . HIS A 1 228 ? 19.127 -0.878 -16.465 1.00 90.31 228 HIS A C 1
ATOM 1842 O O . HIS A 1 228 ? 18.143 -0.147 -16.458 1.00 90.31 228 HIS A O 1
ATOM 1848 N N . SER A 1 229 ? 19.825 -1.113 -17.578 1.00 91.31 229 SER A N 1
ATOM 1849 C CA . SER A 1 229 ? 19.499 -0.485 -18.868 1.00 91.31 229 SER A CA 1
ATOM 1850 C C . SER A 1 229 ? 18.064 -0.795 -19.319 1.00 91.31 229 SER A C 1
ATOM 1852 O O . SER A 1 229 ? 17.336 0.093 -19.771 1.00 91.31 229 SER A O 1
ATOM 1854 N N . ARG A 1 230 ? 17.612 -2.043 -19.134 1.00 91.62 230 ARG A N 1
ATOM 1855 C CA . ARG A 1 230 ? 16.218 -2.441 -19.391 1.00 91.62 230 ARG A CA 1
ATOM 1856 C C . ARG A 1 230 ? 15.231 -1.759 -18.449 1.00 91.62 230 ARG A C 1
ATOM 1858 O O . ARG A 1 230 ? 14.185 -1.311 -18.910 1.00 91.62 230 ARG A O 1
ATOM 1865 N N . LEU A 1 231 ? 15.555 -1.671 -17.159 1.00 91.62 231 LEU A N 1
ATOM 1866 C CA . LEU A 1 231 ? 14.738 -0.975 -16.164 1.00 91.62 231 LEU A CA 1
ATOM 1867 C C . LEU A 1 231 ? 14.548 0.498 -16.542 1.00 91.62 231 LEU A C 1
ATOM 1869 O O . LEU A 1 231 ? 13.415 0.970 -16.586 1.00 91.62 231 LEU A O 1
ATOM 1873 N N . VAL A 1 232 ? 15.631 1.191 -16.904 1.00 91.19 232 VAL A N 1
ATOM 1874 C CA . VAL A 1 232 ? 15.604 2.586 -17.372 1.00 91.19 232 VAL A CA 1
ATOM 1875 C C . VAL A 1 232 ? 14.662 2.748 -18.562 1.00 91.19 232 VAL A C 1
ATOM 1877 O O . VAL A 1 232 ? 13.805 3.630 -18.577 1.00 91.19 232 VAL A O 1
ATOM 1880 N N . SER A 1 233 ? 14.823 1.895 -19.577 1.00 91.56 233 SER A N 1
ATOM 1881 C CA . SER A 1 233 ? 13.996 1.932 -20.784 1.00 91.56 233 SER A CA 1
ATOM 1882 C C . SER A 1 233 ? 12.521 1.681 -20.463 1.00 91.56 233 SER A C 1
ATOM 1884 O O . SER A 1 233 ? 11.653 2.391 -20.969 1.00 91.56 233 SER A O 1
ATOM 1886 N N . HIS A 1 234 ? 12.238 0.730 -19.573 1.00 91.62 234 HIS A N 1
ATOM 1887 C CA . HIS A 1 234 ? 10.882 0.409 -19.149 1.00 91.62 234 HIS A CA 1
ATOM 1888 C C . HIS A 1 234 ? 10.219 1.565 -18.388 1.00 91.62 234 HIS A C 1
ATOM 1890 O O . HIS A 1 234 ? 9.103 1.945 -18.731 1.00 91.62 234 HIS A O 1
ATOM 1896 N N . VAL A 1 235 ? 10.911 2.184 -17.426 1.00 91.56 235 VAL A N 1
ATOM 1897 C CA . VAL A 1 235 ? 10.375 3.340 -16.685 1.00 91.56 235 VAL A CA 1
ATOM 1898 C C . VAL A 1 235 ? 10.119 4.523 -17.618 1.00 91.56 235 VAL A C 1
ATOM 1900 O O . VAL A 1 235 ? 9.066 5.149 -17.527 1.00 91.56 235 VAL A O 1
ATOM 1903 N N . LYS A 1 236 ? 11.022 4.798 -18.570 1.00 91.19 236 LYS A N 1
ATOM 1904 C CA . LYS A 1 236 ? 10.799 5.831 -19.596 1.00 91.19 236 LYS A CA 1
ATOM 1905 C C . LYS A 1 236 ? 9.562 5.535 -20.447 1.00 91.19 236 LYS A C 1
ATOM 1907 O O . LYS A 1 236 ? 8.781 6.443 -20.702 1.00 91.19 236 LYS A O 1
ATOM 1912 N N . ASN A 1 237 ? 9.353 4.277 -20.836 1.00 90.94 237 ASN A N 1
ATOM 1913 C CA . ASN A 1 237 ? 8.165 3.875 -21.590 1.00 90.94 237 ASN A CA 1
ATOM 1914 C C . ASN A 1 237 ? 6.871 4.079 -20.781 1.00 90.94 237 ASN A C 1
ATOM 1916 O O . ASN A 1 237 ? 5.899 4.616 -21.306 1.00 90.94 237 ASN A O 1
ATOM 1920 N N . LEU A 1 238 ? 6.873 3.718 -19.492 1.00 91.00 238 LEU A N 1
ATOM 1921 C CA . LEU A 1 238 ? 5.739 3.957 -18.593 1.00 91.00 238 LEU A CA 1
ATOM 1922 C C . LEU A 1 238 ? 5.469 5.451 -18.367 1.00 91.00 238 LEU A C 1
ATOM 1924 O O . LEU A 1 238 ? 4.313 5.847 -18.254 1.00 91.00 238 LEU A O 1
ATOM 1928 N N . LEU A 1 239 ? 6.516 6.280 -18.333 1.00 90.19 239 LEU A N 1
ATOM 1929 C CA . LEU A 1 239 ? 6.382 7.731 -18.213 1.00 90.19 239 LEU A CA 1
ATOM 1930 C C . LEU A 1 239 ? 5.755 8.350 -19.470 1.00 90.19 239 LEU A C 1
ATOM 1932 O O . LEU A 1 239 ? 4.907 9.230 -19.361 1.00 90.19 239 LEU A O 1
ATOM 1936 N N . THR A 1 240 ? 6.152 7.889 -20.661 1.00 90.19 240 THR A N 1
ATOM 1937 C CA . THR A 1 240 ? 5.568 8.353 -21.929 1.00 90.19 240 THR A CA 1
ATOM 1938 C C . THR A 1 240 ? 4.127 7.872 -22.101 1.00 90.19 240 THR A C 1
ATOM 1940 O O . THR A 1 240 ? 3.287 8.637 -22.561 1.00 90.19 240 THR A O 1
ATOM 1943 N N . ASN A 1 241 ? 3.831 6.629 -21.708 1.00 88.75 241 ASN A N 1
ATOM 1944 C CA . ASN A 1 241 ? 2.531 5.994 -21.912 1.00 88.75 241 ASN A CA 1
ATOM 1945 C C . ASN A 1 241 ? 2.016 5.346 -20.609 1.00 88.75 241 ASN A C 1
ATOM 1947 O O . ASN A 1 241 ? 2.054 4.119 -20.473 1.00 88.75 241 ASN A O 1
ATOM 1951 N N . PRO A 1 242 ? 1.484 6.127 -19.647 1.00 88.25 242 PRO A N 1
ATOM 1952 C CA . PRO A 1 242 ? 0.956 5.584 -18.387 1.00 88.25 242 PRO A CA 1
ATOM 1953 C C . PRO A 1 242 ? -0.276 4.681 -18.589 1.00 88.25 242 PRO A C 1
ATOM 1955 O O . PRO A 1 242 ? -0.600 3.848 -17.740 1.00 88.25 242 PRO A O 1
ATOM 1958 N N . ASP A 1 243 ? -0.943 4.795 -19.741 1.00 87.62 243 ASP A N 1
ATOM 1959 C CA . ASP A 1 243 ? -2.040 3.920 -20.169 1.00 87.62 243 ASP A CA 1
ATOM 1960 C C . ASP A 1 243 ? -1.648 2.454 -20.349 1.00 87.62 243 ASP A C 1
ATOM 1962 O O . ASP A 1 243 ? -2.519 1.590 -20.306 1.00 87.62 243 ASP A O 1
ATOM 1966 N N . LEU A 1 244 ? -0.355 2.142 -20.476 1.00 86.50 244 LEU A N 1
ATOM 1967 C CA . LEU A 1 244 ? 0.107 0.752 -20.544 1.00 86.50 244 LEU A CA 1
ATOM 1968 C C . LEU A 1 244 ? -0.235 -0.053 -19.284 1.00 86.50 244 LEU A C 1
ATOM 1970 O O . LEU A 1 244 ? -0.280 -1.279 -19.353 1.00 86.50 244 LEU A O 1
ATOM 1974 N N . VAL A 1 245 ? -0.467 0.631 -18.158 1.00 86.06 245 VAL A N 1
ATOM 1975 C CA . VAL A 1 245 ? -0.890 0.033 -16.884 1.00 86.06 245 VAL A CA 1
ATOM 1976 C C . VAL A 1 245 ? -2.293 0.493 -16.493 1.00 86.06 245 VAL A C 1
ATOM 1978 O O . VAL A 1 245 ? -3.102 -0.306 -16.035 1.00 86.06 245 VAL A O 1
ATOM 1981 N N . LEU A 1 246 ? -2.587 1.786 -16.662 1.00 87.06 246 LEU A N 1
ATOM 1982 C CA . LEU A 1 246 ? -3.838 2.397 -16.199 1.00 87.06 246 LEU A CA 1
ATOM 1983 C C . LEU A 1 246 ? -4.986 2.295 -17.216 1.00 87.06 246 LEU A C 1
ATOM 1985 O O . LEU A 1 246 ? -6.117 2.668 -16.903 1.00 87.06 246 LEU A O 1
ATOM 1989 N N . GLY A 1 247 ? -4.697 1.871 -18.446 1.00 83.88 247 GLY A N 1
ATOM 1990 C CA . GLY A 1 247 ? -5.687 1.710 -19.502 1.00 83.88 247 GLY A CA 1
ATOM 1991 C C . GLY A 1 247 ? -6.548 0.455 -19.307 1.00 83.88 247 GLY A C 1
ATOM 1992 O O . GLY A 1 247 ? -6.098 -0.514 -18.691 1.00 83.88 247 GLY A O 1
ATOM 19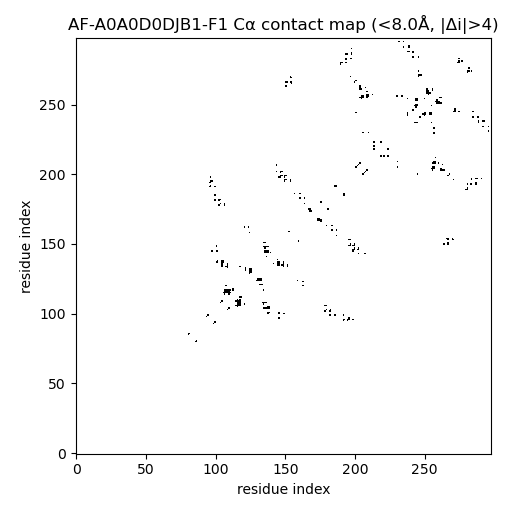93 N N . PRO A 1 248 ? -7.777 0.436 -19.856 1.00 76.19 248 PRO A N 1
ATOM 1994 C CA . PRO A 1 248 ? -8.640 -0.749 -19.821 1.00 76.19 248 PRO A CA 1
ATOM 1995 C C . PRO A 1 248 ? -8.046 -1.930 -20.608 1.00 76.19 248 PRO A C 1
ATOM 1997 O O . PRO A 1 248 ? -8.240 -3.076 -20.227 1.00 76.19 248 PRO A O 1
ATOM 2000 N N . GLU A 1 249 ? -7.249 -1.645 -21.643 1.00 72.88 249 GLU A N 1
ATOM 2001 C CA . GLU A 1 249 ? -6.565 -2.637 -22.491 1.00 72.88 249 GLU A CA 1
ATOM 2002 C C . GLU A 1 249 ? -5.137 -2.966 -22.005 1.00 72.88 249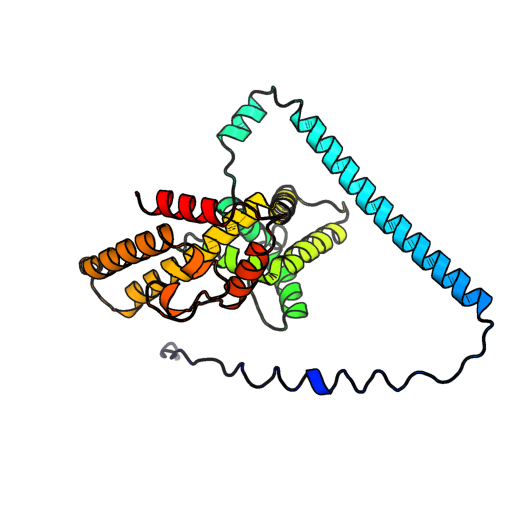 GLU A C 1
ATOM 2004 O O . GLU A 1 249 ? -4.312 -3.500 -22.756 1.00 72.88 249 GLU A O 1
ATOM 2009 N N . ALA A 1 250 ? -4.793 -2.602 -20.762 1.00 73.31 250 ALA A N 1
ATOM 2010 C CA . ALA A 1 250 ? -3.459 -2.829 -20.215 1.00 73.31 250 ALA A CA 1
ATOM 2011 C C . ALA A 1 250 ? -3.114 -4.329 -20.234 1.00 73.31 250 ALA A C 1
ATOM 2013 O O . ALA A 1 250 ? -3.708 -5.143 -19.527 1.00 73.31 250 ALA A O 1
ATOM 2014 N N . THR A 1 251 ? -2.136 -4.701 -21.061 1.00 71.25 251 THR A N 1
ATOM 2015 C CA . THR A 1 251 ? -1.721 -6.095 -21.247 1.00 71.25 251 THR A CA 1
ATOM 2016 C C . THR A 1 251 ? -0.522 -6.428 -20.355 1.00 71.25 251 THR A C 1
ATOM 2018 O O . THR A 1 251 ? 0.393 -5.619 -20.189 1.00 71.25 251 THR A O 1
ATOM 2021 N N . LEU A 1 252 ? -0.470 -7.664 -19.840 1.00 70.00 252 LEU A N 1
ATOM 2022 C CA . LEU A 1 252 ? 0.623 -8.182 -18.995 1.00 70.00 252 LEU A CA 1
ATOM 2023 C C . LEU A 1 252 ? 2.019 -7.894 -19.578 1.00 70.00 252 LEU A C 1
ATOM 2025 O O . LEU A 1 252 ? 2.925 -7.466 -18.869 1.00 70.00 252 LEU A O 1
ATOM 2029 N N . SER A 1 253 ? 2.192 -8.105 -20.886 1.00 68.62 253 SER A N 1
ATOM 2030 C CA . SER A 1 253 ? 3.495 -8.001 -21.552 1.00 68.62 253 SER A CA 1
ATOM 2031 C C . SER A 1 253 ? 4.011 -6.571 -21.719 1.00 68.62 253 SER A C 1
ATOM 2033 O O . SER A 1 253 ? 5.215 -6.393 -21.898 1.00 68.62 253 SER A O 1
ATOM 2035 N N . SER A 1 254 ? 3.134 -5.565 -21.704 1.00 72.06 254 SER A N 1
ATOM 2036 C CA . SER A 1 254 ? 3.528 -4.156 -21.818 1.00 72.06 254 SER A CA 1
ATOM 2037 C C . SER A 1 254 ? 3.720 -3.487 -20.459 1.00 72.06 254 SER A C 1
ATOM 2039 O O . SER A 1 254 ? 4.496 -2.538 -20.358 1.00 72.06 254 SER A O 1
ATOM 2041 N N . ALA A 1 255 ? 3.033 -3.987 -19.429 1.00 81.88 255 ALA A N 1
ATOM 2042 C CA . ALA A 1 255 ? 2.999 -3.383 -18.105 1.00 81.88 255 ALA A CA 1
ATOM 2043 C C . ALA A 1 255 ? 4.176 -3.789 -17.202 1.00 81.88 255 ALA A C 1
ATOM 2045 O O . ALA A 1 255 ? 4.638 -2.959 -16.427 1.00 81.88 255 ALA A O 1
ATOM 2046 N N . THR A 1 256 ? 4.687 -5.025 -17.292 1.00 89.12 256 THR A N 1
ATOM 2047 C CA . THR A 1 256 ? 5.748 -5.523 -16.392 1.00 89.12 256 THR A CA 1
ATOM 2048 C C . THR A 1 256 ? 7.141 -5.521 -17.034 1.00 89.12 256 THR A C 1
ATOM 2050 O O . THR A 1 256 ? 7.316 -5.835 -18.214 1.00 89.12 256 THR A O 1
ATOM 2053 N N . LEU A 1 257 ? 8.179 -5.230 -16.240 1.00 87.94 257 LEU A N 1
ATOM 2054 C CA . LEU A 1 257 ? 9.582 -5.144 -16.686 1.00 87.94 257 LEU A CA 1
ATOM 2055 C C . LEU A 1 257 ? 10.115 -6.424 -17.362 1.00 87.94 257 LEU A C 1
ATOM 2057 O O . LEU A 1 257 ? 10.932 -6.387 -18.290 1.00 87.94 257 LEU A O 1
ATOM 2061 N N . ASN A 1 258 ? 9.711 -7.580 -16.850 1.00 84.00 258 ASN A N 1
ATOM 2062 C CA . ASN A 1 258 ? 10.138 -8.902 -17.306 1.00 84.00 258 ASN A CA 1
ATOM 2063 C C . ASN A 1 258 ? 9.079 -9.595 -18.178 1.00 84.00 258 ASN A C 1
ATOM 2065 O O . ASN A 1 258 ? 9.317 -10.720 -18.613 1.00 84.00 258 ASN A O 1
ATOM 2069 N N . ARG A 1 259 ? 7.948 -8.928 -18.456 1.00 83.88 259 ARG A N 1
ATOM 2070 C CA . ARG A 1 259 ? 6.799 -9.478 -19.191 1.00 83.88 259 ARG A CA 1
ATOM 2071 C C . ARG A 1 259 ? 6.195 -10.724 -18.536 1.00 83.88 259 ARG A C 1
ATOM 2073 O O . ARG A 1 259 ? 5.586 -11.542 -19.226 1.00 83.88 259 ARG A O 1
ATOM 2080 N N . THR A 1 260 ? 6.374 -10.893 -17.224 1.00 83.50 260 THR A N 1
ATOM 2081 C CA . THR A 1 260 ? 5.712 -11.960 -16.467 1.00 83.50 260 THR A CA 1
ATOM 2082 C C . THR A 1 260 ? 4.329 -11.513 -16.002 1.00 83.50 260 THR A C 1
ATOM 2084 O O . THR A 1 260 ? 4.053 -10.309 -15.974 1.00 83.50 260 THR A O 1
ATOM 2087 N N . PRO A 1 261 ? 3.458 -12.462 -15.612 1.00 85.38 261 PRO A N 1
ATOM 2088 C CA . PRO A 1 261 ? 2.219 -12.130 -14.926 1.00 85.38 261 PRO A CA 1
ATOM 2089 C C . PRO A 1 261 ? 2.476 -11.268 -13.686 1.00 85.38 261 PRO A C 1
ATOM 2091 O O . PRO A 1 261 ? 3.540 -11.370 -13.067 1.00 85.38 261 PRO A O 1
ATOM 2094 N N . PHE A 1 262 ? 1.490 -10.447 -13.330 1.00 86.31 262 PHE A N 1
ATOM 2095 C CA . PHE A 1 262 ? 1.472 -9.744 -12.051 1.00 86.31 262 PHE A CA 1
ATOM 2096 C C . PHE A 1 262 ? 1.445 -10.748 -10.895 1.00 86.31 262 PHE A C 1
ATOM 2098 O O . PHE A 1 262 ? 0.857 -11.824 -11.017 1.00 86.31 262 PHE A O 1
ATOM 2105 N N . GLU A 1 263 ? 2.068 -10.389 -9.777 1.00 86.69 263 GLU A N 1
ATOM 2106 C CA . GLU A 1 263 ? 2.066 -11.210 -8.564 1.00 86.69 263 GLU A CA 1
ATOM 2107 C C . GLU A 1 263 ? 0.668 -11.244 -7.931 1.00 86.69 263 GLU A C 1
ATOM 2109 O O . GLU A 1 263 ? 0.201 -12.307 -7.526 1.00 86.69 263 GLU A O 1
ATOM 2114 N N . CYS A 1 264 ? -0.026 -10.101 -7.952 1.00 89.12 264 CYS A N 1
ATOM 2115 C CA . CYS A 1 264 ? -1.402 -9.945 -7.483 1.00 89.12 264 CYS A CA 1
ATOM 2116 C C . CYS A 1 264 ? -2.271 -9.338 -8.599 1.00 89.12 264 CYS A C 1
ATOM 2118 O O . CYS A 1 264 ? -2.506 -8.130 -8.589 1.00 89.12 264 CYS A O 1
ATOM 2120 N N . PRO A 1 265 ? -2.738 -10.110 -9.598 1.00 88.94 265 PRO A N 1
ATOM 2121 C CA . PRO A 1 265 ? -3.550 -9.573 -10.695 1.00 88.94 265 PRO A CA 1
ATOM 2122 C C . PRO A 1 265 ? -4.852 -8.906 -10.218 1.00 88.94 265 PRO A C 1
ATOM 2124 O O . PRO A 1 265 ? -5.318 -7.961 -10.850 1.00 88.94 265 PRO A O 1
ATOM 2127 N N . GLU A 1 266 ? -5.407 -9.337 -9.084 1.00 91.56 266 GLU A N 1
ATOM 2128 C CA . GLU A 1 266 ? -6.590 -8.759 -8.442 1.00 91.56 266 GLU A CA 1
ATOM 2129 C C . GLU A 1 266 ? -6.419 -7.259 -8.175 1.00 91.56 266 GLU A C 1
ATOM 2131 O O . GLU A 1 266 ? -7.346 -6.482 -8.406 1.00 91.56 266 GLU A O 1
ATOM 2136 N N . VAL A 1 267 ? -5.217 -6.832 -7.764 1.00 93.06 267 VAL A N 1
ATOM 2137 C CA . VAL A 1 267 ? -4.950 -5.416 -7.484 1.00 93.06 267 VAL A CA 1
ATOM 2138 C C . VAL A 1 267 ? -5.047 -4.569 -8.748 1.00 93.06 267 VAL A C 1
ATOM 2140 O O . VAL A 1 267 ? -5.510 -3.436 -8.688 1.00 93.06 267 VAL A O 1
ATOM 2143 N N . ILE A 1 268 ? -4.658 -5.111 -9.904 1.00 90.94 268 ILE A N 1
ATOM 2144 C CA . ILE A 1 268 ? -4.693 -4.379 -11.171 1.00 90.94 268 ILE A CA 1
ATOM 2145 C C . ILE A 1 268 ? -6.137 -4.146 -11.606 1.00 90.94 268 ILE A C 1
ATOM 2147 O O . ILE A 1 268 ? -6.468 -3.032 -12.003 1.00 90.94 268 ILE A O 1
ATOM 2151 N N . TYR A 1 269 ? -7.017 -5.137 -11.441 1.00 90.50 269 TYR A N 1
ATOM 2152 C CA . TYR A 1 269 ? -8.448 -4.963 -11.708 1.00 90.50 269 TYR A CA 1
ATOM 2153 C C . TYR A 1 269 ? -9.085 -3.914 -10.790 1.00 90.50 269 TYR A C 1
ATOM 2155 O O . TYR A 1 269 ? -9.856 -3.075 -11.257 1.00 90.50 269 TYR A O 1
ATOM 2163 N N . VAL A 1 270 ? -8.733 -3.921 -9.499 1.00 92.56 270 VAL A N 1
ATOM 2164 C CA . VAL A 1 270 ? -9.185 -2.893 -8.549 1.00 92.56 270 VAL A CA 1
ATOM 2165 C C . VAL A 1 270 ? -8.657 -1.514 -8.949 1.00 92.56 270 VAL A C 1
ATOM 2167 O O . VAL A 1 270 ? -9.396 -0.539 -8.951 1.00 92.56 270 VAL A O 1
ATOM 2170 N N . ILE A 1 271 ? -7.392 -1.403 -9.344 1.00 92.19 271 ILE A N 1
ATOM 2171 C CA . ILE A 1 271 ? -6.820 -0.126 -9.782 1.00 92.19 271 ILE A CA 1
ATOM 2172 C C . ILE A 1 271 ? -7.521 0.376 -11.047 1.00 92.19 271 ILE A C 1
ATOM 2174 O O . ILE A 1 271 ? -7.869 1.551 -11.118 1.00 92.19 271 ILE A O 1
ATOM 2178 N N . GLN A 1 272 ? -7.775 -0.493 -12.026 1.00 89.62 272 GLN A N 1
ATOM 2179 C CA . GLN A 1 272 ? -8.489 -0.126 -13.248 1.00 89.62 272 GLN A CA 1
ATOM 2180 C C . GLN A 1 272 ? -9.911 0.365 -12.958 1.00 89.62 272 GLN A C 1
ATOM 2182 O O . GLN A 1 272 ? -10.337 1.349 -13.565 1.00 89.62 272 GLN A O 1
ATOM 2187 N N . SER A 1 273 ? -10.631 -0.254 -12.015 1.00 90.19 273 SER A N 1
ATOM 2188 C CA . SER A 1 273 ? -11.959 0.225 -11.614 1.00 90.19 273 SER A CA 1
ATOM 2189 C C . SER A 1 273 ? -11.887 1.573 -10.885 1.00 90.19 273 SER A C 1
ATOM 2191 O O . SER A 1 273 ? -12.661 2.476 -11.197 1.00 90.19 273 SER A O 1
ATOM 2193 N N . LEU A 1 274 ? -10.904 1.772 -10.001 1.00 90.19 274 LEU A N 1
ATOM 2194 C CA . LEU A 1 274 ? -10.694 3.047 -9.301 1.00 90.19 274 LEU A CA 1
ATOM 2195 C C . LEU A 1 274 ? -10.279 4.181 -10.251 1.00 90.19 274 LEU A C 1
ATOM 2197 O O . LEU A 1 274 ? -10.687 5.321 -10.067 1.00 90.19 274 LEU A O 1
ATOM 2201 N N . VAL A 1 275 ? -9.510 3.888 -11.302 1.00 88.69 275 VAL A N 1
ATOM 2202 C CA . VAL A 1 275 ? -9.118 4.872 -12.330 1.00 88.69 275 VAL A CA 1
ATOM 2203 C C . VAL A 1 275 ? -10.317 5.352 -13.154 1.00 88.69 275 VAL A C 1
ATOM 2205 O O . VAL A 1 275 ? -10.307 6.482 -13.653 1.00 88.69 275 VAL A O 1
ATOM 2208 N N . GLN A 1 276 ? -11.350 4.520 -13.311 1.00 87.12 276 GLN A N 1
ATOM 2209 C CA . GLN A 1 276 ? -12.592 4.921 -13.978 1.00 87.12 276 GLN A CA 1
ATOM 2210 C C . GLN A 1 276 ? -13.401 5.904 -13.124 1.00 87.12 276 GLN A C 1
ATOM 2212 O O . GLN A 1 276 ? -14.072 6.779 -13.681 1.00 87.12 276 GLN A O 1
ATOM 2217 N N . ASP A 1 277 ? -13.286 5.827 -11.796 1.00 87.31 277 ASP A N 1
ATOM 2218 C CA . ASP A 1 277 ? -13.877 6.794 -10.876 1.00 87.31 277 ASP A CA 1
ATOM 2219 C C . ASP A 1 277 ? -13.077 8.107 -10.846 1.00 87.31 277 ASP A C 1
ATOM 2221 O O . ASP A 1 277 ? -12.305 8.426 -9.936 1.00 87.31 277 ASP A O 1
ATOM 2225 N N . LYS A 1 278 ? -13.321 8.927 -11.867 1.00 82.25 278 LYS A N 1
ATOM 2226 C CA . LYS A 1 278 ? -12.748 10.272 -11.984 1.00 82.25 278 LYS A CA 1
ATOM 2227 C C . LYS A 1 278 ? -13.272 11.249 -10.928 1.00 82.25 278 LYS A C 1
ATOM 2229 O O . LYS A 1 278 ? -12.724 12.345 -10.829 1.00 82.25 278 LYS A O 1
ATOM 2234 N N . THR A 1 279 ? -14.324 10.901 -10.180 1.00 85.00 279 THR A N 1
ATOM 2235 C CA . THR A 1 279 ? -14.901 11.798 -9.169 1.00 85.00 279 THR A CA 1
ATOM 2236 C C . THR A 1 279 ? -14.069 11.793 -7.892 1.00 85.00 279 THR A C 1
ATOM 2238 O O . THR A 1 279 ? -13.701 12.864 -7.410 1.00 85.00 279 THR A O 1
ATOM 2241 N N . HIS A 1 280 ? -13.677 10.611 -7.412 1.00 81.50 280 HIS A N 1
ATOM 2242 C CA . HIS A 1 280 ? -12.825 10.467 -6.228 1.00 81.50 280 HIS A CA 1
ATOM 2243 C C . HIS A 1 280 ? -11.330 10.454 -6.579 1.00 81.50 280 HIS A C 1
ATOM 2245 O O . HIS A 1 280 ? -10.498 10.924 -5.795 1.00 81.50 280 HIS A O 1
ATOM 2251 N N . PHE A 1 281 ? -10.963 9.986 -7.781 1.00 87.62 281 PHE A N 1
ATOM 2252 C CA . PHE A 1 281 ? -9.562 9.780 -8.160 1.00 87.62 281 PHE A CA 1
ATOM 2253 C C . PHE A 1 281 ? -9.127 10.464 -9.471 1.00 87.62 281 PHE A C 1
ATOM 2255 O O . PHE A 1 281 ? -8.552 9.827 -10.359 1.00 87.62 281 PHE A O 1
ATOM 2262 N N . PRO A 1 282 ? -9.299 11.793 -9.607 1.00 86.56 282 PRO A N 1
ATOM 2263 C CA . PRO A 1 282 ? -8.987 12.506 -10.849 1.00 86.56 282 PRO A CA 1
ATOM 2264 C C . PRO A 1 282 ? -7.488 12.559 -11.192 1.00 86.56 282 PRO A C 1
ATOM 2266 O O . PRO A 1 282 ? -7.129 12.784 -12.349 1.00 86.56 282 PRO A O 1
ATOM 2269 N N . HIS A 1 283 ? -6.596 12.378 -10.212 1.00 88.31 283 HIS A N 1
ATOM 2270 C CA . HIS A 1 283 ? -5.167 12.666 -10.367 1.00 88.31 283 HIS A CA 1
ATOM 2271 C C . HIS A 1 283 ? -4.262 11.429 -10.412 1.00 88.31 283 HIS A C 1
ATOM 2273 O O . HIS A 1 283 ? -3.048 11.599 -10.424 1.00 88.31 283 HIS A O 1
ATOM 2279 N N . ILE A 1 284 ? -4.794 10.203 -10.514 1.00 88.81 284 ILE A N 1
ATOM 2280 C CA . ILE A 1 284 ? -3.958 8.982 -10.515 1.00 88.81 284 ILE A CA 1
ATOM 2281 C C . ILE A 1 284 ? -2.899 9.020 -11.626 1.00 88.81 284 ILE A C 1
ATOM 2283 O O . ILE A 1 284 ? -1.732 8.740 -11.379 1.00 88.81 284 ILE A O 1
ATOM 2287 N N . ARG A 1 285 ? -3.287 9.401 -12.847 1.00 90.00 285 ARG A N 1
ATOM 2288 C CA . ARG A 1 285 ? -2.389 9.453 -14.015 1.00 90.00 285 ARG A CA 1
ATOM 2289 C C . ARG A 1 285 ? -1.227 10.439 -13.837 1.00 90.00 285 ARG A C 1
ATOM 2291 O O . ARG A 1 285 ? -0.080 10.003 -13.928 1.00 90.00 285 ARG A O 1
ATOM 2298 N N . PRO A 1 286 ? -1.474 11.738 -13.564 1.00 91.12 286 PRO A N 1
ATOM 2299 C CA . PRO A 1 286 ? -0.383 12.680 -13.331 1.00 91.12 286 PRO A CA 1
ATOM 2300 C C . PRO A 1 286 ? 0.411 12.352 -12.061 1.00 91.12 286 PRO A C 1
ATOM 2302 O O . PRO A 1 286 ? 1.622 12.555 -12.044 1.00 91.12 286 PRO A O 1
ATOM 2305 N N . LEU A 1 287 ? -0.231 11.805 -11.020 1.00 91.56 287 LEU A N 1
ATOM 2306 C CA . LEU A 1 287 ? 0.460 11.388 -9.800 1.00 91.56 287 LEU A CA 1
ATOM 2307 C C . LEU A 1 287 ? 1.424 10.232 -10.069 1.00 91.56 287 LEU A C 1
ATOM 2309 O O . LEU A 1 287 ? 2.555 10.274 -9.598 1.00 91.56 287 LEU A O 1
ATOM 2313 N N . PHE A 1 288 ? 1.011 9.235 -10.852 1.00 91.50 288 PHE A N 1
ATOM 2314 C CA . PHE A 1 288 ? 1.865 8.109 -11.210 1.00 91.50 288 PHE A CA 1
ATOM 2315 C C . PHE A 1 288 ? 3.070 8.558 -12.044 1.00 91.50 288 PHE A C 1
ATOM 2317 O O . PHE A 1 288 ? 4.196 8.164 -11.748 1.00 91.50 288 PHE A O 1
ATOM 2324 N N . ALA A 1 289 ? 2.865 9.446 -13.023 1.00 90.19 289 ALA A N 1
ATOM 2325 C CA . ALA A 1 289 ? 3.964 10.031 -13.791 1.00 90.19 289 ALA A CA 1
ATOM 2326 C C . ALA A 1 289 ? 4.958 10.778 -12.883 1.00 90.19 289 ALA A C 1
ATOM 2328 O O . ALA A 1 289 ? 6.156 10.500 -12.922 1.00 90.19 289 ALA A O 1
ATOM 2329 N N . ALA A 1 290 ? 4.463 11.648 -11.996 1.00 90.81 290 ALA A N 1
ATOM 2330 C CA . ALA A 1 290 ? 5.300 12.359 -11.029 1.00 90.81 290 ALA A CA 1
ATOM 2331 C C . ALA A 1 290 ? 6.030 11.398 -10.071 1.00 90.81 290 ALA A C 1
ATOM 2333 O O . ALA A 1 290 ? 7.203 11.598 -9.755 1.00 90.81 290 ALA A O 1
ATOM 2334 N N . TYR A 1 291 ? 5.358 10.329 -9.635 1.00 89.62 291 TYR A N 1
ATOM 2335 C CA . TYR A 1 291 ? 5.945 9.295 -8.789 1.00 89.62 291 TYR A CA 1
ATOM 2336 C C . TYR A 1 291 ? 7.127 8.610 -9.487 1.00 89.62 291 TYR A C 1
ATOM 2338 O O . TYR A 1 291 ? 8.194 8.477 -8.882 1.00 89.62 291 TYR A O 1
ATOM 2346 N N . LEU A 1 292 ? 6.970 8.235 -10.762 1.00 89.00 292 LEU A N 1
ATOM 2347 C CA . LEU A 1 292 ? 8.044 7.649 -11.567 1.00 89.00 292 LEU A CA 1
ATOM 2348 C C . LEU A 1 292 ? 9.210 8.622 -11.769 1.00 89.00 292 LEU A C 1
ATOM 2350 O O . LEU A 1 292 ? 10.358 8.215 -11.612 1.00 89.00 292 LEU A O 1
ATOM 2354 N N . GLU A 1 293 ? 8.944 9.895 -12.072 1.00 87.19 293 GLU A N 1
ATOM 2355 C CA . GLU A 1 293 ? 10.002 10.895 -12.270 1.00 87.19 293 GLU A CA 1
ATOM 2356 C C . GLU A 1 293 ? 10.881 11.078 -11.031 1.00 87.19 293 GLU A C 1
ATOM 2358 O O . GLU A 1 293 ? 12.104 11.158 -11.154 1.00 87.19 293 GLU A O 1
ATOM 2363 N N . VAL A 1 294 ? 10.270 11.117 -9.844 1.00 84.44 294 VAL A N 1
ATOM 2364 C CA . VAL A 1 294 ? 10.993 11.272 -8.575 1.00 84.44 294 VAL A CA 1
ATOM 2365 C C . VAL A 1 294 ? 11.844 10.041 -8.262 1.00 84.44 294 VAL A C 1
ATOM 2367 O O . VAL A 1 294 ? 12.977 10.192 -7.815 1.00 84.44 294 VAL A O 1
ATOM 2370 N N . HIS A 1 295 ? 11.332 8.832 -8.509 1.00 74.88 295 HIS A N 1
ATOM 2371 C CA . HIS A 1 295 ? 12.036 7.591 -8.164 1.00 74.88 295 HIS A CA 1
ATOM 2372 C C . HIS A 1 295 ? 13.099 7.176 -9.193 1.00 74.88 295 HIS A C 1
ATOM 2374 O O . HIS A 1 295 ? 13.991 6.407 -8.854 1.00 74.88 295 HIS A O 1
ATOM 2380 N N . TRP A 1 296 ? 13.024 7.674 -10.432 1.00 71.75 296 TRP A N 1
ATOM 2381 C CA . TRP A 1 296 ? 14.013 7.410 -11.486 1.00 71.75 296 TRP A CA 1
ATOM 2382 C C . TRP A 1 296 ? 15.222 8.357 -11.453 1.00 71.75 296 TRP A C 1
ATOM 2384 O O . TRP A 1 296 ? 16.309 7.966 -11.865 1.00 71.75 296 TRP A O 1
ATOM 2394 N N . ARG A 1 297 ? 15.054 9.611 -11.016 1.00 60.12 297 ARG A N 1
ATOM 2395 C CA . ARG A 1 297 ? 16.128 10.628 -11.038 1.00 60.12 297 ARG A CA 1
ATOM 2396 C C . ARG A 1 297 ? 17.146 10.506 -9.888 1.00 60.12 297 ARG A C 1
ATOM 2398 O O . ARG A 1 297 ? 17.954 11.419 -9.722 1.00 60.12 297 ARG A O 1
ATOM 2405 N N . LEU A 1 298 ? 17.090 9.428 -9.108 1.00 42.75 298 LEU A N 1
ATOM 2406 C CA . LEU A 1 298 ? 18.021 9.098 -8.022 1.00 42.75 298 LEU A CA 1
ATOM 2407 C C . LEU A 1 298 ? 19.047 8.071 -8.502 1.00 42.75 298 LEU A C 1
ATOM 2409 O O . LEU A 1 298 ? 20.231 8.244 -8.145 1.00 42.75 298 LEU A O 1
#